Protein 7PGE (pdb70)

Solvent-accessible surface area: 11057 Å² total; per-residue (Å²): 183,95,115,14,36,2,42,12,26,35,2,149,36,164,18,90,164,73,92,21,46,13,37,29,28,15,12,40,90,13,22,140,86,52,48,83,3,75,7,37,38,16,58,103,19,142,83,113,55,70,15,19,17,36,5,98,2,129,0,67,32,87,30,120,148,86,6,57,1,37,24,74,5,62,12,93,120,103,104,69,74,69,72,14,54,4,84,6,90,2,0,29,21,53,48,84,46,13,27,24,78,3,20,3,85,17,134,52,59,57,40,10,63,20,48,4,8,20,118,20,58,92,88,79,129,114,55,0,51,6,29,19,95,62,25,9,64,79,65,184,67,61,23,23,22,44,99,6,61,23,57,6,94,6,94,153,127,65,92,2,48,11,116,16,30,7,124,39,56,50,70,48,173,47,8,80,103,12,119,198,119,75,95,94,16,89,43,59,9,109,8,50,12,13,12,45,45,109

Structure (mmCIF, N/CA/C/O backbone):
data_7PGE
#
_entry.id   7PGE
#
_cell.length_a   65.489
_cell.length_b   75.538
_cell.length_c   91.510
_cell.angle_alpha   90.000
_cell.angle_beta   90.000
_cell.angle_gamma   90.000
#
_symmetry.space_group_name_H-M   'C 2 2 21'
#
loop_
_entity.id
_entity.type
_entity.pdbx_description
1 polymer 'Copper resistance protein B'
2 non-polymer (HYDROXYETHYLOXY)TRI(ETHYLOXY)OCTANE
3 non-polymer 'LAURYL DIMETHYLAMINE-N-OXIDE'
4 non-polymer 'THIOCYANATE ION'
5 water water
#
loop_
_atom_site.group_PDB
_atom_site.id
_atom_site.type_symbol
_atom_site.label_atom_id
_atom_site.label_alt_id
_atom_site.label_comp_id
_atom_site.label_asym_id
_atom_site.label_entity_id
_atom_site.label_seq_id
_atom_site.pdbx_PDB_ins_code
_atom_site.Cartn_x
_atom_site.Cartn_y
_atom_site.Cartn_z
_atom_site.occupancy
_atom_site.B_iso_or_equiv
_atom_site.auth_seq_id
_atom_site.auth_comp_id
_atom_site.auth_asym_id
_atom_site.auth_atom_id
_atom_site.pdbx_PDB_model_num
ATOM 1 N N . ILE A 1 9 ? -7.55500 -36.00053 -12.18633 1.000 76.41444 90 ILE B N 1
ATOM 2 C CA . ILE A 1 9 ? -7.60090 -35.60034 -13.58637 1.000 77.82788 90 ILE B CA 1
ATOM 3 C C . ILE A 1 9 ? -6.94744 -34.21723 -13.71728 1.000 76.24588 90 ILE B C 1
ATOM 4 O O . ILE A 1 9 ? -5.89230 -34.08197 -14.33516 1.000 78.05957 90 ILE B O 1
ATOM 9 N N . ASN A 1 10 ? -7.57789 -33.19236 -13.13967 1.000 68.56004 91 ASN B N 1
ATOM 10 C CA . ASN A 1 10 ? -6.93526 -31.90020 -12.88856 1.000 65.66159 91 ASN B CA 1
ATOM 11 C C . ASN A 1 10 ? -7.03196 -31.50279 -11.42707 1.000 61.87413 91 ASN B C 1
ATOM 12 O O . ASN A 1 10 ? -7.63146 -32.18604 -10.60025 1.000 55.80687 91 ASN B O 1
ATOM 17 N N . TYR A 1 11 ? -6.38609 -30.38601 -11.12317 1.000 57.79396 92 TYR B N 1
ATOM 18 C CA . TYR A 1 11 ? -6.27496 -29.90866 -9.75889 1.000 55.82853 92 TYR B CA 1
ATOM 19 C C . TYR A 1 11 ? -5.98058 -28.41797 -9.80100 1.000 54.86026 92 TYR B C 1
ATOM 20 O O . TYR A 1 11 ? -5.56818 -27.86903 -10.82509 1.000 53.26819 92 TYR B O 1
ATOM 29 N N . LEU A 1 12 ? -6.21847 -27.77092 -8.67297 1.000 54.05937 93 LEU B N 1
ATOM 30 C CA . LEU A 1 12 ? -5.75768 -26.41476 -8.44343 1.000 50.43767 93 LEU B CA 1
ATOM 31 C C . LEU A 1 12 ? -5.22989 -26.37650 -7.02012 1.000 52.29699 93 LEU B C 1
ATOM 32 O O . LEU A 1 12 ? -5.92758 -26.80106 -6.08981 1.000 47.91672 93 LEU B O 1
ATOM 37 N N . VAL A 1 13 ? -3.97890 -25.94078 -6.87854 1.000 47.91919 94 VAL B N 1
ATOM 38 C CA . VAL A 1 13 ? -3.37627 -25.59614 -5.59734 1.000 49.27129 94 VAL B CA 1
ATOM 39 C C . VAL A 1 13 ? -3.45037 -24.08114 -5.46375 1.000 47.94845 94 VAL B C 1
ATOM 40 O O . VAL A 1 13 ? -2.79835 -23.35062 -6.22107 1.000 46.40936 94 VAL B O 1
ATOM 44 N N . LEU A 1 14 ? -4.25394 -23.60420 -4.51652 1.000 45.56709 95 LEU B N 1
ATOM 45 C CA . LEU A 1 14 ? -4.39330 -22.17544 -4.25101 1.000 46.68793 95 LEU B CA 1
ATOM 46 C C . LEU A 1 14 ? -4.02348 -21.93146 -2.78937 1.000 43.79429 95 LEU B C 1
ATOM 47 O O . LEU A 1 14 ? -4.81779 -22.17658 -1.87899 1.000 44.64233 95 LEU B O 1
ATOM 52 N N . LEU A 1 15 ? -2.79971 -21.48738 -2.55794 1.000 39.72511 96 LEU B N 1
ATOM 53 C CA . LEU A 1 15 ? -2.38789 -20.97616 -1.25434 1.000 42.32773 96 LEU B CA 1
ATOM 54 C C . LEU A 1 15 ? -2.77918 -19.50143 -1.26521 1.000 41.16842 96 LEU B C 1
ATOM 55 O O . LEU A 1 15 ? -1.98910 -18.61689 -1.64183 1.000 40.76813 96 LEU B O 1
ATOM 60 N N . ASP A 1 16 ? -4.05328 -19.25729 -0.90865 1.000 37.85309 97 ASP B N 1
ATOM 61 C CA . ASP A 1 16 ? -4.68000 -17.95274 -1.11057 1.000 40.29521 97 ASP B CA 1
ATOM 62 C C . ASP A 1 16 ? -4.00145 -16.89278 -0.25263 1.000 44.08898 97 ASP B C 1
ATOM 63 O O . ASP A 1 16 ? -3.80312 -15.75521 -0.69430 1.000 41.07093 97 ASP B O 1
ATOM 68 N N . GLN A 1 17 ? -3.62886 -17.25597 0.97502 1.000 38.85654 98 GLN B N 1
ATOM 69 C CA . GLN A 1 17 ? -2.92895 -16.36065 1.88426 1.000 38.67282 98 GLN B CA 1
ATOM 70 C C . GLN A 1 17 ? -1.82469 -17.15093 2.56869 1.000 39.34252 98 GLN B C 1
ATOM 71 O O . GLN A 1 17 ? -2.11143 -18.16604 3.20939 1.000 39.48810 98 GLN B O 1
ATOM 77 N N . LEU A 1 18 ? -0.56488 -16.71995 2.40598 1.000 40.41659 99 LEU B N 1
ATOM 78 C CA . LEU A 1 18 ? 0.52659 -17.12541 3.29439 1.000 40.68366 99 LEU B CA 1
ATOM 79 C C . LEU A 1 18 ? 1.11126 -15.84107 3.83890 1.000 38.67073 99 LEU B C 1
ATOM 80 O O . LEU A 1 18 ? 1.78491 -15.11323 3.10429 1.000 39.94835 99 LEU B O 1
ATOM 85 N N . GLU A 1 19 ? 0.82861 -15.53135 5.09955 1.000 37.21540 100 GLU B N 1
ATOM 86 C CA . GLU A 1 19 ? 1.06845 -14.16490 5.53727 1.000 39.46590 100 GLU B CA 1
ATOM 87 C C . GLU A 1 19 ? 1.52096 -14.12749 6.98943 1.000 38.78875 100 GLU B C 1
ATOM 88 O O . GLU A 1 19 ? 1.01857 -14.87859 7.82933 1.000 39.67072 100 GLU B O 1
ATOM 94 N N . TRP A 1 20 ? 2.46775 -13.23824 7.26385 1.000 38.28462 101 TRP B N 1
ATOM 95 C CA . TRP A 1 20 ? 2.76774 -12.80699 8.62172 1.000 42.57500 101 TRP B CA 1
ATOM 96 C C . TRP A 1 20 ? 1.87077 -11.63472 8.99907 1.000 39.20333 101 TRP B C 1
ATOM 97 O O . TRP A 1 20 ? 1.64551 -10.71195 8.19778 1.000 36.85444 101 TRP B O 1
ATOM 108 N N . GLN A 1 21 ? 1.36154 -11.68535 10.22618 1.000 34.67785 102 GLN B N 1
ATOM 109 C CA . GLN A 1 21 ? 0.38954 -10.73252 10.74486 1.000 41.26999 102 GLN B CA 1
ATOM 110 C C . GLN A 1 21 ? 0.96186 -10.03578 11.96662 1.000 45.74271 102 GLN B C 1
ATOM 111 O O . GLN A 1 21 ? 1.63950 -10.66082 12.78487 1.000 46.14777 102 GLN B O 1
ATOM 117 N N . ARG A 1 22 ? 0.65875 -8.74653 12.08758 1.000 42.49694 103 ARG B N 1
ATOM 118 C CA . ARG A 1 22 ? 1.15993 -7.89969 13.16491 1.000 45.35735 103 ARG B CA 1
ATOM 119 C C . ARG A 1 22 ? -0.00169 -7.06260 13.66491 1.000 49.04171 103 ARG B C 1
ATOM 120 O O . ARG A 1 22 ? -0.62964 -6.35335 12.87764 1.000 45.37614 103 ARG B O 1
ATOM 128 N N . SER A 1 23 ? -0.31469 -7.16101 14.95260 1.000 53.27704 104 SER B N 1
ATOM 129 C CA . SER A 1 23 ? -1.24684 -6.21134 15.54188 1.000 54.28103 104 SER B CA 1
ATOM 130 C C . SER A 1 23 ? -0.69069 -5.76008 16.88411 1.000 66.64538 104 SER B C 1
ATOM 131 O O . SER A 1 23 ? 0.52708 -5.62137 17.03013 1.000 71.69737 104 SER B O 1
ATOM 134 N N . ASP A 1 24 ? -1.55221 -5.52742 17.86550 1.000 69.58971 105 ASP B N 1
ATOM 135 C CA . ASP A 1 24 ? -1.09953 -4.94801 19.12814 1.000 79.28263 105 ASP B CA 1
ATOM 136 C C . ASP A 1 24 ? -0.34244 -5.99704 19.93236 1.000 85.28536 105 ASP B C 1
ATOM 137 O O . ASP A 1 24 ? -0.94712 -6.92477 20.47500 1.000 88.43016 105 ASP B O 1
ATOM 142 N N . ASN A 1 25 ? 0.98548 -5.86361 19.98456 1.000 104.07009 106 ASN B N 1
ATOM 143 C CA . ASN A 1 25 ? 1.88002 -6.78197 20.70062 1.000 104.16362 106 ASN B CA 1
ATOM 144 C C . ASN A 1 25 ? 1.66844 -8.24669 20.30993 1.000 104.98221 106 ASN B C 1
ATOM 145 O O . ASN A 1 25 ? 2.13187 -9.15345 21.01073 1.000 105.29251 106 ASN B O 1
ATOM 150 N N . THR A 1 26 ? 0.97460 -8.52041 19.21004 1.000 84.42511 107 THR B N 1
ATOM 151 C CA . THR A 1 26 ? 0.88792 -9.88077 18.70795 1.000 78.33655 107 THR B CA 1
ATOM 152 C C . THR A 1 26 ? 1.59617 -9.98640 17.36203 1.000 74.01510 107 THR B C 1
ATOM 153 O O . THR A 1 26 ? 1.87218 -8.99360 16.67496 1.000 65.09410 107 THR B O 1
ATOM 157 N N . ASN A 1 27 ? 1.88152 -11.22725 16.99738 1.000 70.37157 108 ASN B N 1
ATOM 158 C CA . ASN A 1 27 ? 2.68572 -11.53604 15.83278 1.000 61.99933 108 ASN B CA 1
ATOM 159 C C . ASN A 1 27 ? 2.48407 -13.01065 15.53599 1.000 60.02588 108 ASN B C 1
ATOM 160 O O . ASN A 1 27 ? 2.57302 -13.84142 16.44685 1.000 64.18750 108 ASN B O 1
ATOM 165 N N . ASN A 1 28 ? 2.16773 -13.34864 14.29136 1.000 51.11645 109 ASN B N 1
ATOM 166 C CA . ASN A 1 28 ? 2.02397 -14.74869 13.94048 1.000 55.12819 109 ASN B CA 1
ATOM 167 C C . ASN A 1 28 ? 2.32707 -14.93604 12.46284 1.000 49.86335 109 ASN B C 1
ATOM 168 O O . ASN A 1 28 ? 2.50080 -13.97587 11.70981 1.000 49.47260 109 ASN B O 1
ATOM 173 N N . PHE A 1 29 ? 2.43874 -16.19913 12.07168 1.000 49.57396 110 PHE B N 1
ATOM 174 C CA . PHE A 1 29 ? 2.35879 -16.59963 10.68110 1.000 48.84255 110 PHE B CA 1
ATOM 175 C C . PHE A 1 29 ? 1.03411 -17.32120 10.48715 1.000 49.77045 110 PHE B C 1
ATOM 176 O O . PHE A 1 29 ? 0.70637 -18.24866 11.24433 1.000 50.69683 110 PHE B O 1
ATOM 184 N N . SER A 1 30 ? 0.26679 -16.87457 9.49774 1.000 48.75814 111 SER B N 1
ATOM 185 C CA . SER A 1 30 ? -1.05458 -17.41527 9.21947 1.000 48.97024 111 SER B CA 1
ATOM 186 C C . SER A 1 30 ? -1.13381 -17.91405 7.78140 1.000 49.37099 111 SER B C 1
ATOM 187 O O . SER A 1 30 ? -0.35396 -17.50774 6.90818 1.000 47.83454 111 SER B O 1
ATOM 190 N N . TRP A 1 31 ? -2.09390 -18.80444 7.54488 1.000 50.04265 112 TRP B N 1
ATOM 191 C CA . TRP A 1 31 ? -2.28389 -19.34954 6.20790 1.000 50.05088 112 TRP B CA 1
ATOM 192 C C . TRP A 1 31 ? -3.75816 -19.64996 5.95589 1.000 53.40359 112 TRP B C 1
ATOM 193 O O . TRP A 1 31 ? -4.51964 -19.96671 6.88243 1.000 52.54595 112 TRP B O 1
ATOM 204 N N . SER A 1 32 ? -4.13490 -19.55684 4.67743 1.000 48.01129 113 SER B N 1
ATOM 205 C CA . SER A 1 32 ? -5.45776 -19.93920 4.18676 1.000 48.31944 113 SER B CA 1
ATOM 206 C C . SER A 1 32 ? -5.27620 -20.54207 2.79874 1.000 47.80180 113 SER B C 1
ATOM 207 O O . SER A 1 32 ? -4.88264 -19.84935 1.85155 1.000 47.56166 113 SER B O 1
ATOM 210 N N . VAL A 1 33 ? -5.58174 -21.82536 2.69327 1.000 47.80484 114 VAL B N 1
ATOM 211 C CA . VAL A 1 33 ? -5.28575 -22.67997 1.55622 1.000 48.43520 114 VAL B CA 1
ATOM 212 C C . VAL A 1 33 ? -6.59462 -23.32128 1.12338 1.000 55.32037 114 VAL B C 1
ATOM 213 O O . VAL A 1 33 ? -7.36261 -23.79365 1.97029 1.000 54.75269 114 VAL B O 1
ATOM 217 N N . ASN A 1 34 ? -6.84309 -23.37589 -0.17738 1.000 61.37344 115 ASN B N 1
ATOM 218 C CA . ASN A 1 34 ? -8.18198 -23.71394 -0.63957 1.000 61.66185 115 ASN B CA 1
ATOM 219 C C . ASN A 1 34 ? -8.00136 -24.33511 -2.02923 1.000 62.97557 115 ASN B C 1
ATOM 220 O O . ASN A 1 34 ? -7.96939 -23.63390 -3.04435 1.000 63.29142 115 ASN B O 1
ATOM 225 N N . SER A 1 35 ? -7.83356 -25.66592 -2.05172 1.000 52.87189 116 SER B N 1
ATOM 226 C CA . SER A 1 35 ? -7.35840 -26.39517 -3.21780 1.000 50.97557 116 SER B CA 1
ATOM 227 C C . SER A 1 35 ? -8.34161 -27.50579 -3.57087 1.000 50.30428 116 SER B C 1
ATOM 228 O O . SER A 1 35 ? -9.16962 -27.91337 -2.75401 1.000 48.87526 116 SER B O 1
ATOM 231 N N . TRP A 1 36 ? -8.24895 -28.00831 -4.80171 1.000 48.58696 117 TRP B N 1
ATOM 232 C CA . TRP A 1 36 ? -9.16761 -29.06220 -5.21948 1.000 49.65670 117 TRP B CA 1
ATOM 233 C C . TRP A 1 36 ? -8.51275 -29.97205 -6.24731 1.000 51.85737 117 TRP B C 1
ATOM 234 O O . TRP A 1 36 ? -7.52358 -29.61466 -6.88265 1.000 52.80356 117 TRP B O 1
ATOM 245 N N . ILE A 1 37 ? -9.10165 -31.15337 -6.41594 1.000 51.78921 118 ILE B N 1
ATOM 246 C CA . ILE A 1 37 ? -8.57645 -32.19694 -7.29052 1.000 52.36804 118 ILE B CA 1
ATOM 247 C C .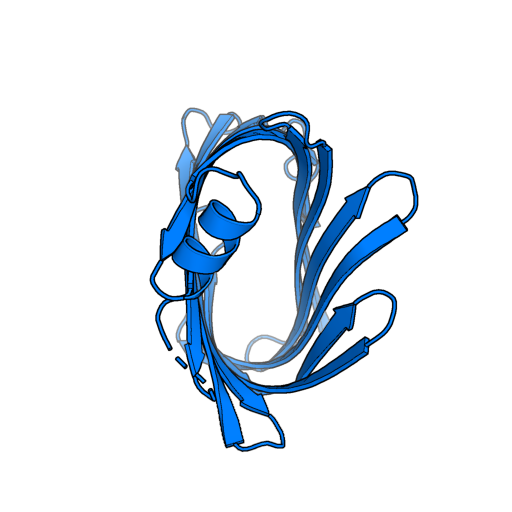 ILE A 1 37 ? -9.75730 -32.99911 -7.82181 1.000 50.53902 118 ILE B C 1
ATOM 248 O O . ILE A 1 37 ? -10.62024 -33.41497 -7.04905 1.000 49.04495 118 ILE B O 1
ATOM 253 N N . GLY A 1 38 ? -9.81678 -33.21262 -9.12753 1.000 52.95949 119 GLY B N 1
ATOM 254 C CA . GLY A 1 38 ? -10.86534 -34.07079 -9.64790 1.000 55.65837 119 GLY B CA 1
ATOM 255 C C . GLY A 1 38 ? -11.19515 -33.75110 -11.09731 1.000 57.40554 119 GLY B C 1
ATOM 256 O O . GLY A 1 38 ? -10.32936 -33.30610 -11.86527 1.000 59.80557 119 GLY B O 1
ATOM 257 N N . GLY A 1 39 ? -12.45797 -34.02827 -11.44424 1.000 51.23718 120 GLY B N 1
ATOM 258 C CA . GLY A 1 39 ? -12.96137 -33.83573 -12.78669 1.000 56.82402 120 GLY B CA 1
ATOM 259 C C . GLY A 1 39 ? -13.81365 -32.58451 -12.89656 1.000 60.24132 120 GLY B C 1
ATOM 260 O O . GLY A 1 39 ? -13.81400 -31.71373 -12.02309 1.000 57.49963 120 GLY B O 1
ATOM 261 N N . ASP A 1 40 ? -14.56919 -32.50321 -13.99490 1.000 63.16625 121 ASP B N 1
ATOM 262 C CA . ASP A 1 40 ? -15.34886 -31.28772 -14.23350 1.000 69.17280 121 ASP B CA 1
ATOM 263 C C . ASP A 1 40 ? -16.54582 -31.18525 -13.29438 1.000 64.03730 121 ASP B C 1
ATOM 264 O O . ASP A 1 40 ? -16.85314 -30.09457 -12.79558 1.000 65.14386 121 ASP B O 1
ATOM 269 N N . THR A 1 41 ? -17.22625 -32.29934 -13.02316 1.000 51.83381 122 THR B N 1
ATOM 270 C CA . THR A 1 41 ? -18.42496 -32.23317 -12.19573 1.000 51.28415 122 THR B CA 1
ATOM 271 C C . THR A 1 41 ? -18.18984 -32.54623 -10.72315 1.000 48.23116 122 THR B C 1
ATOM 272 O O . THR A 1 41 ? -18.98752 -32.11465 -9.88556 1.000 48.83779 122 THR B O 1
ATOM 276 N N . ASP A 1 42 ? -17.13271 -33.26487 -10.36930 1.000 46.97982 123 ASP B N 1
ATOM 277 C CA . ASP A 1 42 ? -16.93403 -33.64033 -8.97806 1.000 43.94095 123 ASP B CA 1
ATOM 278 C C . ASP A 1 42 ? -15.46376 -33.56503 -8.61924 1.000 46.43077 123 ASP B C 1
ATOM 279 O O . ASP A 1 42 ? -14.59275 -33.96088 -9.40493 1.000 43.90671 123 ASP B O 1
ATOM 284 N N . ARG A 1 43 ? -15.19868 -33.06935 -7.41265 1.000 43.80159 124 ARG B N 1
ATOM 285 C CA . ARG A 1 43 ? -13.83335 -32.79440 -7.00364 1.000 45.46438 124 ARG B CA 1
ATOM 286 C C . ARG A 1 43 ? -13.73218 -32.99878 -5.50269 1.000 40.27593 124 ARG B C 1
ATOM 287 O O . ARG A 1 43 ? -14.73164 -33.03088 -4.79524 1.000 40.03507 124 ARG B O 1
ATOM 295 N N . ILE A 1 44 ? -12.51112 -33.17178 -5.02541 1.000 42.64204 125 ILE B N 1
ATOM 296 C CA . ILE A 1 44 ? -12.21595 -33.15916 -3.60249 1.000 42.47805 125 ILE B CA 1
ATOM 297 C C . ILE A 1 44 ? -11.50951 -31.84768 -3.28899 1.000 44.56832 125 ILE B C 1
ATOM 298 O O . ILE A 1 44 ? -10.45632 -31.55510 -3.86781 1.000 42.79304 125 ILE B O 1
ATOM 303 N N . TRP A 1 45 ? -12.11491 -31.05182 -2.39925 1.000 43.70971 126 TRP B N 1
ATOM 304 C CA . TRP A 1 45 ? -11.51990 -29.84167 -1.84785 1.000 42.51575 126 TRP B CA 1
ATOM 305 C C . TRP A 1 45 ? -10.71479 -30.18025 -0.59784 1.000 45.45767 126 TRP B C 1
ATOM 306 O O . TRP A 1 45 ? -11.15286 -30.95614 0.26811 1.000 41.17147 126 TRP B O 1
ATOM 317 N N . LEU A 1 46 ? -9.53610 -29.58209 -0.51584 1.000 46.08359 127 LEU B N 1
ATOM 318 C CA . LEU A 1 46 ? -8.66645 -29.62520 0.65018 1.000 44.39423 127 LEU B CA 1
ATOM 319 C C . LEU A 1 46 ? -8.54115 -28.17561 1.07783 1.000 47.50384 127 LEU B C 1
ATOM 320 O O . LEU A 1 46 ? -8.02434 -27.34149 0.32171 1.000 44.67474 127 LEU B O 1
ATOM 325 N N . LYS A 1 47 ? -9.05639 -27.84888 2.24635 1.000 44.51876 128 LYS B N 1
ATOM 326 C CA . LYS A 1 47 ? -8.90091 -26.49776 2.75303 1.000 47.14552 128 LYS B CA 1
ATOM 327 C C . LYS A 1 47 ? -8.12733 -26.56618 4.06264 1.000 50.14239 128 LYS B C 1
ATOM 328 O O . LYS A 1 47 ? -8.1952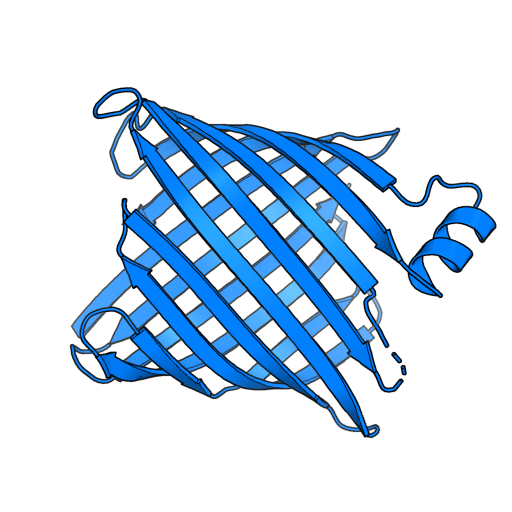3 -27.56478 4.77277 1.000 45.75622 128 LYS B O 1
ATOM 334 N N . SER A 1 48 ? -7.38052 -25.51622 4.37781 1.000 53.05543 129 SER B N 1
ATOM 335 C CA . SER A 1 48 ? -6.55225 -25.49989 5.57627 1.000 57.43132 129 SER B CA 1
ATOM 336 C C . SER A 1 48 ? -6.23628 -24.05761 5.87766 1.000 64.43237 129 SER B C 1
ATOM 337 O O . SER A 1 48 ? -6.06834 -23.25544 4.97025 1.000 58.49907 129 SER B O 1
ATOM 340 N N . GLU A 1 49 ? -6.15954 -23.74337 7.15676 1.000 83.90317 130 GLU B N 1
ATOM 341 C CA . GLU A 1 49 ? -6.28053 -22.35692 7.58153 1.000 85.33687 130 GLU B CA 1
ATOM 342 C C . GLU A 1 49 ? -6.00550 -22.23707 9.05621 1.000 87.29729 130 GLU B C 1
ATOM 343 O O . GLU A 1 49 ? -6.58742 -22.99714 9.82193 1.000 86.91399 130 GLU B O 1
ATOM 349 N N . GLY A 1 50 ? -4.97273 -21.47250 9.41418 1.000 67.63367 131 GLY B N 1
ATOM 350 C CA . GLY A 1 50 ? -4.36075 -21.60784 10.73172 1.000 62.14439 131 GLY B CA 1
ATOM 351 C C . GLY A 1 50 ? -3.31534 -20.55320 11.04994 1.000 63.24849 131 GLY B C 1
ATOM 352 O O . GLY A 1 50 ? -2.95236 -19.71019 10.21828 1.000 56.34081 131 GLY B O 1
ATOM 353 N N . GLU A 1 51 ? -2.81861 -20.63861 12.29181 1.000 58.70703 132 GLU B N 1
ATOM 354 C CA . GLU A 1 51 ? -1.90537 -19.67377 12.89474 1.000 62.43945 132 GLU B CA 1
ATOM 355 C C . GLU A 1 51 ? -0.86445 -20.31793 13.80341 1.000 67.71498 132 GLU B C 1
ATOM 356 O O . GLU A 1 51 ? -1.16715 -21.22932 14.58416 1.000 64.00809 132 GLU B O 1
ATOM 362 N N . ARG A 1 52 ? 0.35653 -19.78277 13.72792 1.000 64.24241 133 ARG B N 1
ATOM 363 C CA . ARG A 1 52 ? 1.44552 -20.19199 14.60148 1.000 71.75917 133 ARG B CA 1
ATOM 364 C C . ARG A 1 52 ? 2.23544 -18.96949 15.03687 1.000 72.36512 133 ARG B C 1
ATOM 365 O O . ARG A 1 52 ? 2.30070 -17.96568 14.32469 1.000 68.95205 133 ARG B O 1
ATOM 373 N N . SER A 1 53 ? 2.83549 -19.06005 16.21973 1.000 80.78690 134 SER B N 1
ATOM 374 C CA . SER A 1 53 ? 3.78120 -18.04742 16.65889 1.000 85.88529 134 SER B CA 1
ATOM 375 C C . SER A 1 53 ? 4.78922 -18.71678 17.57551 1.000 96.23633 134 SER B C 1
ATOM 376 O O . SER A 1 53 ? 4.42716 -19.59045 18.36745 1.000 94.53732 134 SER B O 1
ATOM 379 N N . ASN A 1 54 ? 6.05609 -18.32132 17.43737 1.000 99.55754 135 ASN B N 1
ATOM 380 C CA . ASN A 1 54 ? 7.14011 -18.83858 18.27502 1.000 105.08598 135 ASN B CA 1
ATOM 381 C C . ASN A 1 54 ? 7.30039 -20.34825 18.10395 1.000 112.22610 135 ASN B C 1
ATOM 382 O O . ASN A 1 54 ? 7.47785 -21.08542 19.07633 1.000 113.14258 135 ASN B O 1
ATOM 387 N N . GLY A 1 55 ? 7.22744 -20.81717 16.85725 1.000 110.07727 136 GLY B N 1
ATOM 388 C CA . GLY A 1 55 ? 7.29892 -22.23625 16.57496 1.000 113.56211 136 GLY B CA 1
ATOM 389 C C . GLY A 1 55 ? 6.18790 -23.06523 17.17466 1.000 115.90894 136 GLY B C 1
ATOM 390 O O . GLY A 1 55 ? 6.21051 -24.29333 17.03391 1.000 119.39120 136 GLY B O 1
ATOM 391 N N . GLU A 1 56 ? 5.22393 -22.43653 17.84295 1.000 117.86362 137 GLU B N 1
ATOM 392 C CA . GLU A 1 56 ? 4.06921 -23.10604 18.42942 1.000 113.88471 137 GLU B CA 1
ATOM 393 C C . GLU A 1 56 ? 2.86431 -22.80948 17.54599 1.000 106.12191 137 GLU B C 1
ATOM 394 O O . GLU A 1 56 ? 2.44360 -21.65259 17.43299 1.000 105.14261 137 GLU B O 1
ATOM 400 N N . THR A 1 57 ? 2.31258 -23.84350 16.91735 1.000 96.54107 138 THR B N 1
ATOM 401 C CA . THR A 1 57 ? 1.09066 -23.66987 16.13496 1.000 84.64196 138 THR B CA 1
ATOM 402 C C . THR A 1 57 ? -0.05298 -23.40136 17.10378 1.000 80.23016 138 THR B C 1
ATOM 403 O O . THR A 1 57 ? -0.56906 -24.31784 17.74503 1.000 84.19666 138 THR B O 1
ATOM 407 N N . GLU A 1 58 ? -0.43053 -22.12550 17.23524 1.000 77.36917 139 GLU B N 1
ATOM 408 C CA . GLU A 1 58 ? -1.50931 -21.75670 18.14635 1.000 75.38819 139 GLU B CA 1
ATOM 409 C C . GLU A 1 58 ? -2.81780 -22.43646 17.76324 1.000 72.70748 139 GLU B C 1
ATOM 410 O O . GLU A 1 58 ? -3.56607 -22.89557 18.63634 1.000 70.20947 139 GLU B O 1
ATOM 416 N N . ALA A 1 59 ? -3.11737 -22.50918 16.46591 1.000 72.16972 140 ALA B N 1
ATOM 417 C CA . ALA A 1 59 ? -4.39479 -23.07662 16.04991 1.000 68.70664 140 ALA B CA 1
ATOM 418 C C . ALA A 1 59 ? -4.28816 -23.55628 14.60983 1.000 63.82692 140 ALA B C 1
ATOM 419 O O . ALA A 1 59 ? -3.55450 -22.98072 13.80249 1.000 61.31308 140 ALA B O 1
ATOM 421 N N . ALA A 1 60 ? -5.02052 -24.61768 14.29320 1.000 60.72085 141 ALA B N 1
ATOM 422 C CA . ALA A 1 60 ? -5.05328 -25.07512 12.91237 1.000 57.70819 141 ALA B CA 1
ATOM 423 C C . ALA A 1 60 ? -6.43093 -25.64448 12.62012 1.000 59.11773 141 ALA B C 1
ATOM 424 O O . ALA A 1 60 ? -7.10297 -26.16398 13.51592 1.000 52.35356 141 ALA B O 1
ATOM 426 N N . GLU A 1 61 ? -6.85007 -25.54208 11.35767 1.000 54.86463 142 GLU B N 1
ATOM 427 C CA . GLU A 1 61 ? -8.11218 -26.12729 10.94148 1.000 51.35118 142 GLU B CA 1
ATOM 428 C C . GLU A 1 61 ? -7.96823 -26.68487 9.53184 1.000 52.31065 142 GLU B C 1
ATOM 429 O O . GLU A 1 61 ? -7.35771 -26.04825 8.66918 1.000 51.95155 142 GLU B O 1
ATOM 435 N N . ALA A 1 62 ? -8.53864 -27.86629 9.29694 1.000 47.40690 143 ALA B N 1
ATOM 436 C CA . ALA A 1 62 ? -8.50005 -28.48698 7.97879 1.000 47.28666 143 ALA B CA 1
ATOM 437 C C . ALA A 1 62 ? -9.90053 -28.95594 7.60289 1.000 46.00401 143 ALA B C 1
ATOM 438 O O . ALA A 1 62 ? -10.69468 -29.31810 8.46822 1.000 44.35652 143 ALA B O 1
ATOM 440 N N . GLN A 1 63 ? -10.23463 -28.88924 6.31233 1.000 43.19452 144 GLN B N 1
ATOM 441 C CA . GLN A 1 63 ? -11.47749 -29.47103 5.82315 1.000 40.84826 144 GLN B CA 1
ATOM 442 C C . GLN A 1 63 ? -11.17291 -30.35212 4.62910 1.000 43.01412 144 GLN B C 1
ATOM 443 O O . GLN A 1 63 ? -10.32337 -30.01482 3.79166 1.000 44.24530 144 GLN B O 1
ATOM 449 N N . LEU A 1 64 ? -11.87775 -31.47673 4.56108 1.000 39.38260 145 LEU B N 1
ATOM 450 C CA . LEU A 1 64 ? -11.84564 -32.36434 3.40884 1.000 36.13669 145 LEU B CA 1
ATOM 451 C C . LEU A 1 64 ? -13.27458 -32.49940 2.91118 1.000 37.84648 145 LEU B C 1
ATOM 452 O O . LEU A 1 64 ? -14.15842 -32.93442 3.65896 1.000 36.39680 145 LEU B O 1
ATOM 457 N N . LEU A 1 65 ? -13.51663 -32.07700 1.67029 1.000 37.65515 146 LEU B N 1
ATOM 458 C CA . LEU A 1 65 ? -14.88141 -31.91568 1.18874 1.000 36.80647 146 LEU B CA 1
ATOM 459 C C . LEU A 1 65 ? -15.04616 -32.52802 -0.19000 1.000 37.15074 146 LEU B C 1
ATOM 460 O O . LEU A 1 65 ? -14.17952 -32.38166 -1.04518 1.000 38.77167 146 LEU B O 1
ATOM 465 N N . TRP A 1 66 ? -16.16157 -33.20680 -0.40505 1.000 36.31814 147 TRP B N 1
ATOM 466 C CA . TRP A 1 66 ? -16.59326 -33.52585 -1.75832 1.000 42.61141 147 TRP B CA 1
ATOM 467 C C . TRP A 1 66 ? -17.33910 -32.31379 -2.30468 1.000 40.80961 147 TRP B C 1
ATOM 468 O O . TRP A 1 66 ? -18.28854 -31.83452 -1.67359 1.000 40.64334 147 TRP B O 1
ATOM 479 N N . GLY A 1 67 ? -16.89567 -31.80959 -3.45211 1.000 40.04566 148 GLY B N 1
ATOM 480 C CA . GLY A 1 67 ? -17.59680 -30.76588 -4.16893 1.000 41.19703 148 GLY B CA 1
ATOM 481 C C . GLY A 1 67 ? -18.24620 -31.28867 -5.43942 1.000 42.40682 148 GLY B C 1
ATOM 482 O O . GLY A 1 67 ? -17.58313 -31.88969 -6.29553 1.000 42.91270 148 GLY B O 1
ATOM 483 N N . HIS A 1 68 ? -19.55045 -31.07178 -5.56390 1.000 37.46100 149 HIS B N 1
ATOM 484 C CA . HIS A 1 68 ? -20.31722 -31.44278 -6.74236 1.000 41.98419 149 HIS B CA 1
ATOM 485 C C . HIS A 1 68 ? -20.82837 -30.18066 -7.42175 1.000 40.13426 149 HIS B C 1
ATOM 486 O O . HIS A 1 68 ? -21.47180 -29.34448 -6.77899 1.000 33.56468 149 HIS B O 1
ATOM 493 N N . ALA A 1 69 ? -20.54398 -30.04459 -8.71178 1.000 37.04929 150 ALA B N 1
ATOM 494 C CA . ALA A 1 69 ? -20.91268 -28.82064 -9.40611 1.000 42.01314 150 ALA B CA 1
ATOM 495 C C . ALA A 1 69 ? -22.42566 -28.69019 -9.46178 1.000 37.72360 150 ALA B C 1
ATOM 496 O O . ALA A 1 69 ? -23.13435 -29.65672 -9.74137 1.000 34.67361 150 ALA B O 1
ATOM 498 N N . VAL A 1 70 ? -22.91781 -27.48867 -9.18405 1.000 32.00635 151 VAL B N 1
ATOM 499 C CA . VAL A 1 70 ? -24.33761 -27.18736 -9.32248 1.000 39.76469 151 VAL B CA 1
ATOM 500 C C . VAL A 1 70 ? -24.59761 -26.14488 -10.39734 1.000 43.40844 151 VAL B C 1
ATOM 501 O O . VAL A 1 70 ? -25.74620 -26.02596 -10.85261 1.000 37.35765 151 VAL B O 1
ATOM 505 N N . GLY A 1 71 ? -23.58256 -25.38710 -10.80320 1.000 41.40979 152 GLY B N 1
ATOM 506 C CA . GLY A 1 71 ? -23.64470 -24.50832 -11.94349 1.000 45.51679 152 GLY B CA 1
ATOM 507 C C . GLY A 1 71 ? -22.22709 -24.15464 -12.34939 1.000 47.66767 152 GLY B C 1
ATOM 508 O O . GLY A 1 71 ? -21.25912 -24.69758 -11.80316 1.000 40.61696 152 GLY B O 1
ATOM 509 N N . PRO A 1 72 ? -22.07702 -23.22399 -13.29991 1.000 47.84751 153 PRO B N 1
ATOM 510 C CA . PRO A 1 72 ? -20.74351 -22.92936 -13.85379 1.000 49.13200 153 PRO B CA 1
ATOM 511 C C . PRO A 1 72 ? -19.68625 -22.56874 -12.82113 1.000 50.92602 153 PRO B C 1
ATOM 512 O O . PRO A 1 72 ? -18.50365 -22.88818 -13.02527 1.000 47.60882 153 PRO B O 1
ATOM 516 N N . TRP A 1 73 ? -20.06800 -21.92358 -11.71467 1.000 44.79490 154 TRP B N 1
ATOM 517 C CA . TRP A 1 73 ? -19.10121 -21.43466 -10.74394 1.000 42.50358 154 TRP B CA 1
ATOM 518 C C . TRP A 1 73 ? -19.30417 -21.99793 -9.35421 1.000 44.58110 154 TRP B C 1
ATOM 519 O O . TRP A 1 73 ? -18.43131 -21.81443 -8.49024 1.000 42.39201 154 TRP B O 1
ATOM 530 N N . TRP A 1 74 ? -20.40315 -22.68924 -9.10832 1.000 39.46366 155 TRP B N 1
ATOM 531 C CA . TRP A 1 74 ? -20.75628 -23.06492 -7.75419 1.000 39.01035 155 TRP B CA 1
ATOM 532 C C . TRP A 1 74 ? -20.77209 -24.57622 -7.59811 1.000 37.42073 155 TRP B C 1
ATOM 533 O O . TRP A 1 74 ? -21.12452 -25.30704 -8.52789 1.000 30.27925 155 TRP B O 1
ATOM 544 N N . ASP A 1 75 ? -20.35730 -25.01137 -6.41399 1.000 32.01339 156 ASP B N 1
ATOM 545 C CA . ASP A 1 75 ? -20.36430 -26.38918 -5.95539 1.000 34.09306 156 ASP B CA 1
ATOM 546 C C . ASP A 1 75 ? -21.20291 -26.48745 -4.68526 1.000 32.79901 156 ASP B C 1
ATOM 547 O O . ASP A 1 75 ? -21.17398 -25.58764 -3.83857 1.000 28.19899 156 ASP B O 1
ATOM 552 N N . LEU A 1 76 ? -21.93588 -27.58095 -4.54563 1.000 31.88116 157 LEU B N 1
ATOM 553 C CA . LEU A 1 76 ? -22.33395 -28.04135 -3.22226 1.000 33.87273 157 LEU B CA 1
ATOM 554 C C . LEU A 1 76 ? -21.15846 -28.81049 -2.62213 1.000 36.35333 157 LEU B C 1
ATOM 555 O O . LEU A 1 76 ? -20.53398 -29.62391 -3.31239 1.000 32.53997 157 LEU B O 1
ATOM 560 N N . VAL A 1 77 ? -20.82502 -28.54233 -1.35499 1.000 29.09348 158 VAL B N 1
ATOM 561 C CA . VAL A 1 77 ? -19.71350 -29.22434 -0.70162 1.000 32.42339 158 VAL B CA 1
ATOM 562 C C . VAL A 1 77 ? -20.23236 -29.92202 0.54873 1.000 33.92795 158 VAL B C 1
ATOM 563 O O . VAL A 1 77 ? -21.08597 -29.39387 1.26553 1.000 31.48996 158 VAL B O 1
ATOM 567 N N . ALA A 1 78 ? -19.71622 -31.11378 0.80660 1.000 34.90176 159 ALA B N 1
ATOM 568 C CA . ALA A 1 78 ? -20.04463 -31.83264 2.02794 1.000 34.12517 159 ALA B CA 1
ATOM 569 C C . ALA A 1 78 ? -18.80062 -32.57182 2.49293 1.000 34.61199 159 ALA B C 1
ATOM 570 O O . ALA A 1 78 ? -18.08296 -33.14530 1.68098 1.000 35.96486 159 ALA B O 1
ATOM 572 N N . GLY A 1 79 ? -18.53965 -32.56797 3.78959 1.000 32.42879 160 GLY B N 1
ATOM 573 C CA . GLY A 1 79 ? -17.37069 -33.29997 4.23676 1.000 36.78151 160 GLY B CA 1
ATOM 574 C C . GLY A 1 79 ? -17.09992 -33.15159 5.70727 1.000 34.90516 160 GLY B C 1
ATOM 575 O O . GLY A 1 79 ? -18.03996 -33.09188 6.50196 1.000 34.26203 160 GLY B O 1
ATOM 576 N N . VAL A 1 80 ? -15.81884 -33.05211 6.06626 1.000 34.65582 161 VAL B N 1
ATOM 577 C CA . VAL A 1 80 ? -15.37718 -33.05009 7.45293 1.000 38.62021 161 VAL B CA 1
ATOM 578 C C . VAL A 1 80 ? -14.46057 -31.85611 7.69075 1.000 38.53081 161 VAL B C 1
ATOM 579 O O . VAL A 1 80 ? -13.64377 -31.50921 6.82906 1.000 37.39571 161 VAL B O 1
ATOM 583 N N . ARG A 1 81 ? -14.60345 -31.23140 8.86316 1.000 38.87336 162 ARG B N 1
ATOM 584 C CA . ARG A 1 81 ? -13.69718 -30.19728 9.36128 1.000 39.23925 162 ARG B CA 1
ATOM 585 C C . ARG A 1 81 ? -13.04782 -30.68539 10.65506 1.000 40.92078 162 ARG B C 1
ATOM 586 O O . ARG A 1 81 ? -13.73183 -31.18511 11.54642 1.000 39.58966 162 ARG B O 1
ATOM 594 N N . GLN A 1 82 ? -11.72445 -30.57288 10.73937 1.000 40.02291 163 GLN B N 1
ATOM 595 C CA . GLN A 1 82 ? -10.94222 -30.98069 11.89348 1.000 44.91973 163 GLN B CA 1
ATOM 596 C C . GLN A 1 82 ? -10.23086 -29.75627 12.45914 1.000 49.79923 163 GLN B C 1
ATOM 597 O O . GLN A 1 82 ? -9.44372 -29.11229 11.75739 1.000 46.27276 163 GLN B O 1
ATOM 603 N N . ASP A 1 83 ? -10.51224 -29.43492 13.71904 1.000 46.91447 164 ASP B N 1
ATOM 604 C CA . ASP A 1 83 ? -9.87753 -28.33609 14.43064 1.000 50.68426 164 ASP B CA 1
ATOM 605 C C . ASP A 1 83 ? -8.83466 -28.90553 15.37756 1.000 58.02297 164 ASP B C 1
ATOM 606 O O . ASP A 1 83 ? -9.09648 -29.89770 16.06842 1.000 54.16860 164 ASP B O 1
ATOM 611 N N . PHE A 1 84 ? -7.65833 -28.27327 15.40093 1.000 57.94719 165 PHE B N 1
ATOM 612 C CA . PHE A 1 84 ? -6.56926 -28.60581 16.30494 1.000 62.18688 165 PHE B CA 1
ATOM 613 C C . PHE A 1 84 ? -6.21535 -27.36815 17.11723 1.000 67.90421 165 PHE B C 1
ATOM 614 O O . PHE A 1 84 ? -6.06246 -26.27450 16.55197 1.000 65.24661 165 PHE B O 1
ATOM 622 N N . ARG A 1 85 ? -6.07829 -27.54612 18.42585 1.000 71.35127 166 ARG B N 1
ATOM 623 C CA . ARG A 1 85 ? -5.45428 -26.61980 19.35658 1.000 79.10020 166 ARG B CA 1
ATOM 624 C C . ARG A 1 85 ? -4.41090 -27.41386 20.12572 1.000 78.56060 166 ARG B C 1
ATOM 625 O O . ARG A 1 85 ? -4.51351 -28.64151 20.22656 1.000 76.91741 166 ARG B O 1
ATOM 633 N N . PRO A 1 86 ? -3.39291 -26.74987 20.68466 1.000 84.61246 167 PRO B N 1
ATOM 634 C CA . PRO A 1 86 ? -2.27216 -27.50334 21.28019 1.000 87.40402 167 PRO B CA 1
ATOM 635 C C . PRO A 1 86 ? -2.68742 -28.64266 22.20836 1.000 85.02818 167 PRO B C 1
ATOM 636 O O . PRO A 1 86 ? -2.04187 -29.69812 22.20578 1.000 77.60541 167 PRO B O 1
ATOM 640 N N . ALA A 1 87 ? -3.76800 -28.48460 22.97319 1.000 83.29231 168 ALA B N 1
ATOM 641 C CA . ALA A 1 87 ? -4.19100 -29.52674 23.90013 1.000 79.64797 168 ALA B CA 1
ATOM 642 C C . ALA A 1 87 ? -5.57540 -30.08222 23.57855 1.000 80.04668 168 ALA B C 1
ATOM 643 O O . ALA A 1 87 ? -6.18649 -30.72642 24.43697 1.000 81.15045 168 ALA B O 1
ATOM 645 N N . SER A 1 88 ? -6.09141 -29.87052 22.36908 1.000 77.02871 169 SER B N 1
ATOM 646 C CA . SER A 1 88 ? -7.46254 -30.29087 22.11342 1.000 73.97548 169 SER B CA 1
ATOM 647 C C . SER A 1 88 ? -7.71433 -30.42160 20.61502 1.000 72.53338 169 SER B C 1
ATOM 648 O O . SER A 1 88 ? -6.94610 -29.93726 19.77812 1.000 69.97818 169 SER B O 1
ATOM 651 N N . ALA A 1 89 ? -8.82489 -31.08317 20.29335 1.000 63.81745 170 ALA B N 1
ATOM 652 C CA . ALA A 1 89 ? -9.20204 -31.34947 18.91566 1.000 63.04163 170 ALA B CA 1
ATOM 653 C C . ALA A 1 89 ? -10.71537 -31.46392 18.83570 1.000 58.70781 170 ALA B C 1
ATOM 654 O O . ALA A 1 89 ? -11.39025 -31.78318 19.81777 1.000 63.71148 170 ALA B O 1
ATOM 656 N N . ARG A 1 90 ? -11.24356 -31.21105 17.64594 1.000 57.21422 171 ARG B N 1
ATOM 657 C CA . ARG A 1 90 ? -12.68836 -31.22151 17.46937 1.000 54.57819 171 ARG B CA 1
ATOM 658 C C . ARG A 1 90 ? -13.02053 -31.54773 16.02098 1.000 49.60367 171 ARG B C 1
ATOM 659 O O . ARG A 1 90 ? -12.39810 -31.01456 15.10234 1.000 50.62733 171 ARG B O 1
ATOM 667 N N . THR A 1 91 ? -13.98374 -32.43279 15.81458 1.000 47.82582 172 THR B N 1
ATOM 668 C CA . THR A 1 91 ? -14.40111 -32.82769 14.47611 1.000 45.10060 172 THR B CA 1
ATOM 669 C C . THR A 1 91 ? -15.82251 -32.33737 14.22210 1.000 44.48548 172 THR B C 1
ATOM 670 O O . THR A 1 91 ? -16.67885 -32.40260 15.10805 1.000 42.67761 172 THR B O 1
ATOM 674 N N . TRP A 1 92 ? -16.05149 -31.81421 13.01275 1.000 38.44554 173 TRP B N 1
ATOM 675 C CA . TRP A 1 92 ? -17.33753 -31.31417 12.55942 1.000 42.46988 173 TRP B CA 1
ATOM 676 C C . TRP A 1 92 ? -17.70446 -31.98368 11.24409 1.000 39.65280 173 TRP B C 1
ATOM 677 O O . TRP A 1 92 ? -16.84156 -32.18904 10.39258 1.000 35.97896 173 TRP B O 1
ATOM 688 N N . ALA A 1 93 ? -18.98861 -32.28324 11.06614 1.000 39.84664 174 ALA B N 1
ATOM 689 C CA . ALA A 1 93 ? -19.53930 -32.47604 9.73487 1.000 36.22875 174 ALA B CA 1
ATOM 690 C C . ALA A 1 93 ? -19.77810 -31.10709 9.12938 1.000 35.02943 174 ALA B C 1
ATOM 691 O O . ALA A 1 93 ? -20.19747 -30.17828 9.82560 1.000 36.27438 174 ALA B O 1
ATOM 693 N N . ALA A 1 94 ? -19.49536 -30.98031 7.84286 1.000 31.83711 175 ALA B N 1
ATOM 694 C CA . ALA A 1 94 ? -19.57941 -29.71071 7.13483 1.000 33.10178 175 ALA B CA 1
ATOM 695 C C . ALA A 1 94 ? -20.48012 -29.87581 5.92892 1.000 32.92929 175 ALA B C 1
ATOM 696 O O . ALA A 1 94 ? -20.38179 -30.87039 5.21036 1.000 28.02690 175 ALA B O 1
ATOM 698 N N . VAL A 1 95 ? -21.35965 -28.91087 5.70395 1.000 30.46758 176 VAL B N 1
ATOM 699 C CA . VAL A 1 95 ? -22.11534 -28.86939 4.45589 1.000 32.41653 176 VAL B CA 1
ATOM 700 C C . VAL A 1 95 ? -22.31082 -27.41981 4.05023 1.000 32.41572 176 VAL B C 1
ATOM 701 O O . VAL A 1 95 ? -22.58298 -26.56291 4.89346 1.000 31.87932 176 VAL B O 1
ATOM 705 N N . GLY A 1 96 ? -22.14110 -27.13345 2.76730 1.000 28.80469 177 GLY B N 1
ATOM 706 C CA . GLY A 1 96 ? -22.37091 -25.77870 2.32260 1.000 29.25183 177 GLY B CA 1
ATOM 707 C C . GLY A 1 96 ? -22.25574 -25.64634 0.82776 1.000 32.36899 177 GLY B C 1
ATOM 708 O O . GLY A 1 96 ? -22.38714 -26.62496 0.08715 1.000 31.35463 177 GLY B O 1
ATOM 709 N N . PHE A 1 97 ? -21.99672 -24.40922 0.39897 1.000 31.30909 178 PHE B N 1
ATOM 710 C CA . PHE A 1 97 ? -21.83824 -24.06879 -1.00770 1.000 32.12069 178 PHE B CA 1
ATOM 711 C C . PHE A 1 97 ? -20.60606 -23.19543 -1.17572 1.000 35.08000 178 PHE B C 1
ATOM 712 O O . PHE A 1 97 ? -20.36292 -22.28370 -0.37731 1.000 30.85081 178 PHE B O 1
ATOM 720 N N . GLN A 1 98 ? -19.87167 -23.45016 -2.25887 1.000 35.61845 179 GLN B N 1
ATOM 721 C CA . GLN A 1 98 ? -18.55897 -22.86307 -2.51153 1.000 34.37944 179 GLN B CA 1
ATOM 722 C C . GLN A 1 98 ? -18.53650 -22.40305 -3.95688 1.000 38.00268 179 GLN B C 1
ATOM 723 O O . GLN A 1 98 ? -18.79332 -23.20113 -4.86219 1.000 36.07099 179 GLN B O 1
ATOM 729 N N . GLY A 1 99 ? -18.28847 -21.12044 -4.18019 1.000 35.32859 180 GLY B N 1
ATOM 730 C CA . GLY A 1 99 ? -18.12017 -20.57826 -5.51292 1.000 39.75724 180 GLY B CA 1
ATOM 731 C C . GLY A 1 99 ? -16.67703 -20.15730 -5.66377 1.000 39.56610 180 GLY B C 1
ATOM 732 O O . GLY A 1 99 ? -16.07749 -19.62996 -4.71947 1.000 39.75825 180 GLY B O 1
ATOM 733 N N . LEU A 1 100 ? -16.10828 -20.40193 -6.84526 1.000 41.19428 181 LEU B N 1
ATOM 734 C CA . LEU A 1 100 ? -14.74910 -19.95643 -7.12491 1.000 42.04861 181 LEU B CA 1
ATOM 735 C C . LEU A 1 100 ? -14.60153 -19.69810 -8.61002 1.000 43.08190 181 LEU B C 1
ATOM 736 O O . LEU A 1 100 ? -14.96399 -20.54590 -9.43002 1.000 42.42090 181 LEU B O 1
ATOM 741 N N . ALA A 1 101 ? -14.07466 -18.52690 -8.94787 1.000 40.89837 182 ALA B N 1
ATOM 742 C CA . ALA A 1 101 ? -13.62815 -18.22853 -10.30162 1.000 45.92668 182 ALA B CA 1
ATOM 743 C C . ALA A 1 101 ? -12.37543 -17.37595 -10.15978 1.000 45.90630 182 ALA B C 1
ATOM 744 O O . ALA A 1 101 ? -12.47479 -16.20023 -9.78030 1.000 44.27699 182 ALA B O 1
ATOM 746 N N . LEU A 1 102 ? -11.20770 -17.97791 -10.42613 1.000 45.39345 183 LEU B N 1
ATOM 747 C CA . LEU A 1 102 ? -9.93561 -17.30577 -10.18211 1.000 46.09627 183 LEU B CA 1
ATOM 748 C C . LEU A 1 102 ? -9.88259 -16.00255 -10.95971 1.000 48.17028 183 LEU B C 1
ATOM 749 O O . LEU A 1 102 ? -10.35441 -15.92351 -12.09702 1.000 47.25328 183 LEU B O 1
ATOM 754 N N . TYR A 1 103 ? -9.32156 -14.97057 -10.32519 1.000 45.10447 184 TYR B N 1
ATOM 755 C CA . TYR A 1 103 ? -9.24468 -13.60466 -10.84788 1.000 45.34785 184 TYR B CA 1
ATOM 756 C C . TYR A 1 103 ? -10.60179 -12.92591 -10.90573 1.000 43.54988 184 TYR B C 1
ATOM 757 O O . TYR A 1 103 ? -10.71197 -11.80231 -11.39663 1.000 41.92177 184 TYR B O 1
ATOM 766 N N . ASN A 1 104 ? -11.63733 -13.55190 -10.35751 1.000 41.56246 185 ASN B N 1
ATOM 767 C CA . ASN A 1 104 ? -12.94008 -12.90986 -10.25801 1.000 38.85936 185 ASN B CA 1
ATOM 768 C C . ASN A 1 104 ? -13.37332 -12.87255 -8.80362 1.000 39.88915 185 ASN B C 1
ATOM 769 O O . ASN A 1 104 ? -13.42369 -11.79130 -8.20838 1.000 42.41676 185 ASN B O 1
ATOM 774 N N . PHE A 1 105 ? -13.69552 -14.01476 -8.20632 1.000 34.15411 186 PHE B N 1
ATOM 775 C CA . PHE A 1 105 ? -14.24519 -14.03674 -6.85945 1.000 40.49373 186 PHE B CA 1
ATOM 776 C C . PHE A 1 105 ? -14.03673 -15.41433 -6.25372 1.000 39.69656 186 PHE B C 1
ATOM 777 O O . PHE A 1 105 ? -13.77049 -16.39942 -6.95015 1.000 35.49556 186 PHE B O 1
ATOM 785 N N . GLU A 1 106 ? -14.18694 -15.46121 -4.94317 1.000 35.70677 187 GLU B N 1
ATOM 786 C CA . GLU A 1 106 ? -14.47329 -16.69820 -4.23882 1.000 35.99213 187 GLU B CA 1
ATOM 787 C C . GLU A 1 106 ? -15.55616 -16.36446 -3.22511 1.000 41.83887 187 GLU B C 1
ATOM 788 O O . GLU A 1 106 ? -15.57844 -15.25484 -2.68162 1.000 37.09045 187 GLU B O 1
ATOM 794 N N . SER A 1 107 ? -16.46388 -17.30724 -2.98641 1.000 38.86682 188 SER B N 1
ATOM 795 C CA . SER A 1 107 ? -17.54619 -17.06874 -2.04097 1.000 40.20733 188 SER B CA 1
ATOM 796 C C . SER A 1 107 ? -17.90573 -18.38997 -1.38248 1.000 39.66077 188 SER B C 1
ATOM 797 O O . SER A 1 107 ? -17.88143 -19.42967 -2.03576 1.000 39.05027 188 SER B O 1
ATOM 800 N N . GLU A 1 108 ? -18.20908 -18.36563 -0.09160 1.000 34.67443 189 GLU B N 1
ATOM 801 C CA . GLU A 1 108 ? -18.50843 -19.62202 0.58036 1.000 34.77043 189 GLU B CA 1
ATOM 802 C C . GLU A 1 108 ? -19.53523 -19.40070 1.67627 1.000 32.40411 189 GLU B C 1
ATOM 803 O O . GLU A 1 108 ? -19.52448 -18.36442 2.35313 1.000 32.39862 189 GLU B O 1
ATOM 809 N N . ILE A 1 109 ? -20.40274 -20.39500 1.86395 1.000 29.19060 190 ILE B N 1
ATOM 810 C CA . ILE A 1 109 ? -21.27036 -20.43983 3.03510 1.000 31.54801 190 ILE B CA 1
ATOM 811 C C . ILE A 1 109 ? -21.28346 -21.88292 3.50790 1.000 32.00379 190 ILE B C 1
ATOM 812 O O . ILE A 1 109 ? -21.64303 -22.78409 2.74461 1.000 28.03908 190 ILE B O 1
ATOM 817 N N . THR A 1 110 ? -20.82482 -22.12008 4.74142 1.000 27.76939 191 THR B N 1
ATOM 818 C CA . THR A 1 110 ? -20.68364 -23.49974 5.18680 1.000 29.26604 191 THR B CA 1
ATOM 819 C C . THR A 1 110 ? -21.22386 -23.60476 6.60792 1.000 30.96206 191 THR B C 1
ATOM 820 O O . THR A 1 110 ? -20.89410 -22.77103 7.45821 1.000 31.70770 191 THR B O 1
ATOM 824 N N . GLY A 1 111 ? -22.03228 -24.62561 6.86337 1.000 29.68488 192 GLY B N 1
ATOM 825 C CA . GLY A 1 111 ? -22.44655 -24.96273 8.20654 1.000 34.70006 192 GLY B CA 1
ATOM 826 C C . GLY A 1 111 ? -21.67945 -26.16848 8.71303 1.000 34.27693 1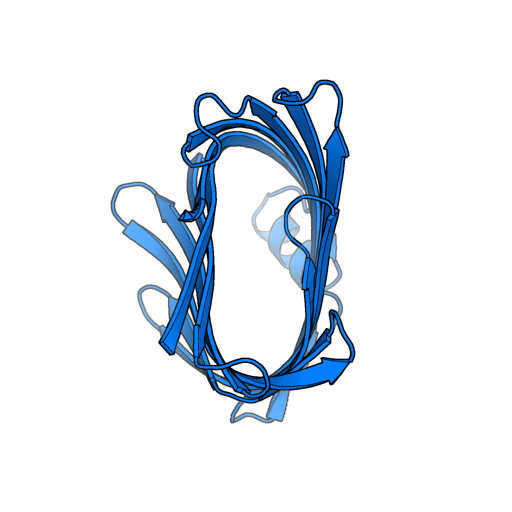92 GLY B C 1
ATOM 827 O O . GLY A 1 111 ? -21.26615 -27.03488 7.93319 1.000 31.73190 192 GLY B O 1
ATOM 828 N N . PHE A 1 112 ? -21.49609 -26.21199 10.03608 1.000 32.02826 193 PHE B N 1
ATOM 829 C CA . PHE A 1 112 ? -20.74601 -27.26518 10.70532 1.000 36.29922 193 PHE B CA 1
ATOM 830 C C . PHE A 1 112 ? -21.54766 -27.75206 11.89905 1.000 40.14406 193 PHE B C 1
ATOM 831 O O . PHE A 1 112 ? -22.18168 -26.95540 12.59785 1.000 39.71630 193 PHE B O 1
ATOM 839 N N . VAL A 1 113 ? -21.50560 -29.05993 12.13463 1.000 39.96932 194 VAL B N 1
ATOM 840 C CA . VAL A 1 113 ? -22.19488 -29.69008 13.25391 1.000 40.86304 194 VAL B CA 1
ATOM 841 C C . VAL A 1 113 ? -21.22273 -30.64219 13.93664 1.000 42.96885 194 VAL B C 1
ATOM 842 O O . VAL A 1 113 ? -20.51445 -31.40357 13.26787 1.000 40.68300 194 VAL B O 1
ATOM 846 N N . SER A 1 114 ? -21.16485 -30.59345 15.26130 1.000 42.41684 195 SER B N 1
ATOM 847 C CA . SER A 1 114 ? -20.26648 -31.48529 15.97636 1.000 48.83841 195 SER B CA 1
ATOM 848 C C . SER A 1 114 ? -21.02264 -32.13552 17.13452 1.000 55.39845 195 SER B C 1
ATOM 849 O O . SER A 1 114 ? -22.21074 -31.88623 17.34286 1.000 56.38169 195 SER B O 1
ATOM 852 N N . ASN A 1 115 ? -20.31231 -32.96139 17.90334 1.000 59.49257 196 ASN B N 1
ATOM 853 C CA . ASN A 1 115 ? -20.96470 -33.97492 18.73443 1.000 66.72381 196 ASN B CA 1
ATOM 854 C C . ASN A 1 115 ? -21.90745 -33.36443 19.76941 1.000 67.39538 196 ASN B C 1
ATOM 855 O O . ASN A 1 115 ? -23.08330 -33.74359 19.85334 1.000 70.76331 196 ASN B O 1
ATOM 860 N N . GLY A 1 116 ? -21.42202 -32.42630 20.57224 1.000 64.77131 197 GLY B N 1
ATOM 861 C CA . GLY A 1 116 ? -22.22414 -32.00005 21.70695 1.000 63.49320 197 GLY B CA 1
ATOM 862 C C . GLY A 1 116 ? -23.42135 -31.12128 21.38397 1.000 60.54693 197 GLY B C 1
ATOM 863 O O . GLY A 1 116 ? -23.77016 -30.25052 22.18656 1.000 64.96157 197 GLY B O 1
ATOM 864 N N . GLY A 1 117 ? -24.07638 -31.33550 20.24036 1.000 58.78985 198 GLY B N 1
ATOM 865 C CA . GLY A 1 117 ? -25.07986 -30.38932 19.78446 1.000 58.93395 198 GLY B CA 1
ATOM 866 C C . GLY A 1 117 ? -24.50869 -29.06795 19.30724 1.000 56.04773 198 GLY B C 1
ATOM 867 O O . GLY A 1 117 ? -25.26324 -28.12267 19.06258 1.000 56.99183 198 GLY B O 1
ATOM 868 N N . LYS A 1 118 ? -23.19121 -28.98090 19.17088 1.000 53.95883 199 LYS B N 1
ATOM 869 C CA . LYS A 1 118 ? -22.51190 -27.77486 18.71372 1.000 53.21222 199 LYS B CA 1
ATOM 870 C C . LYS A 1 118 ? -22.75644 -27.53349 17.23131 1.000 48.21563 199 LYS B C 1
ATOM 871 O O . LYS A 1 118 ? -22.69451 -28.45890 16.41841 1.000 46.71175 199 LYS B O 1
ATOM 877 N N . ALA A 1 119 ? -22.99695 -26.27751 16.87194 1.000 48.64504 200 ALA B N 1
ATOM 878 C CA . ALA A 1 119 ? -23.13260 -25.91474 15.47343 1.000 42.68095 200 ALA B CA 1
ATOM 879 C C . ALA A 1 119 ? -22.37260 -24.62169 15.21833 1.000 42.8605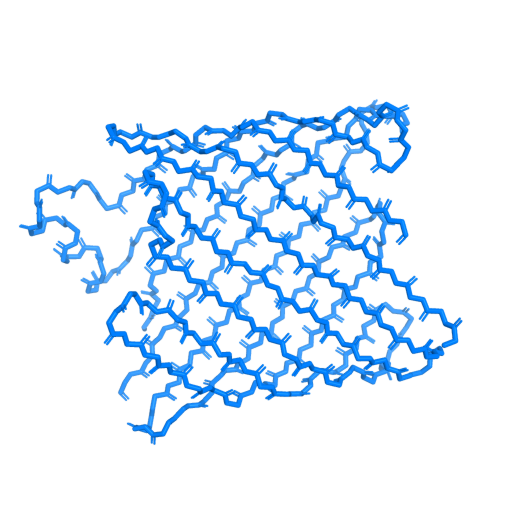5 200 ALA B C 1
ATOM 880 O O . ALA A 1 119 ? -22.14124 -23.82010 16.12274 1.000 44.74206 200 ALA B O 1
ATOM 882 N N . ALA A 1 120 ? -21.97225 -24.42681 13.96565 1.000 37.52173 201 ALA B N 1
ATOM 883 C CA . ALA A 1 120 ? -21.24911 -23.22217 13.58434 1.000 35.13117 201 ALA B CA 1
ATOM 884 C C . ALA A 1 120 ? -21.61245 -22.88234 12.14998 1.000 33.62581 201 ALA B C 1
ATOM 885 O O . ALA A 1 120 ? -22.06541 -23.74211 11.38712 1.000 31.10802 201 ALA B O 1
ATOM 887 N N . LEU A 1 121 ? -21.38539 -21.62487 11.78580 1.000 30.91927 202 LEU B N 1
ATOM 888 C CA . LEU A 1 121 ? -21.62764 -21.17361 10.41625 1.000 30.76817 202 LEU B CA 1
ATOM 889 C C . LEU A 1 121 ? -20.53215 -20.19102 10.01862 1.000 30.83084 202 LEU B C 1
ATOM 890 O O . LEU A 1 121 ? -20.13875 -19.33689 10.81672 1.000 29.55726 202 LEU B O 1
ATOM 895 N N . ARG A 1 122 ? -20.01953 -20.32363 8.79707 1.000 28.24290 203 ARG B N 1
ATOM 896 C CA . ARG A 1 122 ? -18.98899 -19.42112 8.29294 1.000 28.62279 203 ARG B CA 1
ATOM 897 C C . ARG A 1 122 ? -19.42562 -18.88362 6.93845 1.000 32.81566 203 ARG B C 1
ATOM 898 O O . ARG A 1 122 ? -19.78281 -19.66734 6.04774 1.000 28.58974 203 ARG B O 1
ATOM 906 N N . LEU A 1 123 ? -19.39056 -17.55236 6.79519 1.000 30.22464 204 LEU B N 1
ATOM 907 C CA . LEU A 1 123 ? -19.62476 -16.86015 5.53300 1.000 31.25353 204 LEU B CA 1
ATOM 908 C C . LEU A 1 123 ? -18.32109 -16.22311 5.10566 1.000 30.93472 204 LEU B C 1
ATOM 909 O O . LEU A 1 123 ? -17.65226 -15.58495 5.92000 1.000 30.03735 204 LEU B O 1
ATOM 914 N N . GLY A 1 124 ? -17.96734 -16.33306 3.83448 1.000 29.64581 205 GLY B N 1
ATOM 915 C CA . GLY A 1 124 ? -16.73681 -15.68661 3.40623 1.000 30.70708 205 GLY B CA 1
ATOM 916 C C . GLY A 1 124 ? -16.79647 -15.28731 1.94917 1.000 33.34884 205 GLY B C 1
ATOM 917 O O . GLY A 1 124 ? -17.54683 -15.85947 1.16460 1.000 29.90584 205 GLY B O 1
ATOM 918 N N . GLY A 1 125 ? -15.96702 -14.31927 1.57975 1.000 32.69534 206 GLY B N 1
ATOM 919 C CA . GLY A 1 125 ? -15.90836 -13.96169 0.17663 1.000 31.77564 206 GLY B CA 1
ATOM 920 C C . GLY A 1 125 ? -14.74502 -13.04802 -0.09945 1.000 36.89559 206 GLY B C 1
ATOM 921 O O . GLY A 1 125 ? -14.24773 -12.35476 0.79230 1.000 32.04701 206 GLY B O 1
ATOM 922 N N . GLU A 1 126 ? -14.31171 -13.05410 -1.35463 1.000 28.49567 207 GLU B N 1
ATOM 923 C CA . GLU A 1 126 ? -13.28730 -12.11198 -1.76894 1.000 31.56970 207 GLU B CA 1
ATOM 924 C C . GLU A 1 126 ? -13.51326 -11.82276 -3.23315 1.000 35.93052 207 GLU B C 1
ATOM 925 O O . GLU A 1 126 ? -14.08715 -12.63845 -3.95876 1.000 34.47100 207 GLU B O 1
ATOM 931 N N . TYR A 1 127 ? -13.04664 -10.66275 -3.66947 1.000 32.53481 208 TYR B N 1
ATOM 932 C CA . TYR A 1 127 ? -13.07361 -10.46248 -5.10790 1.000 35.18353 208 TYR B CA 1
ATOM 933 C C . TYR A 1 127 ? -11.87442 -9.63691 -5.53218 1.000 35.99279 208 TYR B C 1
ATOM 934 O O . TYR A 1 127 ? -11.31148 -8.88481 -4.73784 1.000 32.70357 208 TYR B O 1
ATOM 943 N N . ASP A 1 128 ? -11.47961 -9.81277 -6.79225 1.000 30.46512 209 ASP B N 1
ATOM 944 C CA . ASP A 1 128 ? -10.28145 -9.19004 -7.33370 1.000 31.71858 209 ASP B CA 1
ATOM 945 C C . ASP A 1 128 ? -10.66035 -7.88532 -8.02222 1.000 32.41335 209 ASP B C 1
ATOM 946 O O . ASP A 1 128 ? -11.60525 -7.85158 -8.81026 1.000 33.16270 209 ASP B O 1
ATOM 951 N N . VAL A 1 129 ? -9.92382 -6.81639 -7.72622 1.000 32.93060 210 VAL B N 1
ATOM 952 C CA . VAL A 1 129 ? -10.05006 -5.53512 -8.40513 1.000 32.26071 210 VAL B CA 1
ATOM 953 C C . VAL A 1 129 ? -8.72509 -5.30317 -9.09722 1.000 34.23831 210 VAL B C 1
ATOM 954 O O . VAL A 1 129 ? -7.70183 -5.07694 -8.43885 1.000 29.91707 210 VAL B O 1
ATOM 958 N N . LEU A 1 130 ? -8.72235 -5.38479 -10.41945 1.000 31.21006 211 LEU B N 1
ATOM 959 C CA . LEU A 1 130 ? -7.47128 -5.31296 -11.15659 1.000 36.52806 211 LEU B CA 1
ATOM 960 C C . LEU A 1 130 ? -7.04925 -3.85763 -11.31115 1.000 35.30643 211 LEU B C 1
ATOM 961 O O . LEU A 1 130 ? -7.73957 -3.08603 -11.98235 1.000 42.02358 211 LEU B O 1
ATOM 966 N N . LEU A 1 131 ? -5.91583 -3.48288 -10.70345 1.000 36.47890 212 LEU B N 1
ATOM 967 C CA . LEU A 1 131 ? -5.36379 -2.14379 -10.90527 1.000 35.38453 212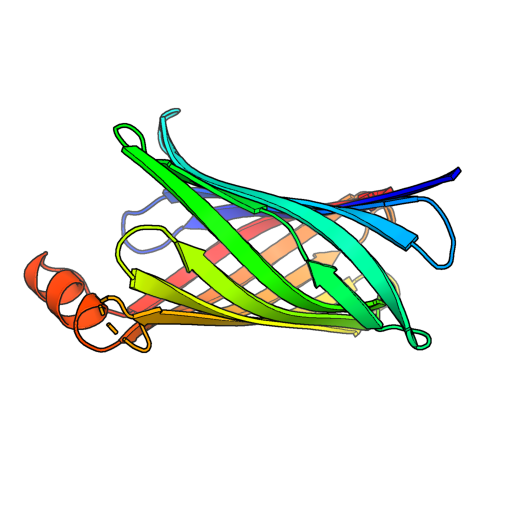 LEU B CA 1
ATOM 968 C C . LEU A 1 131 ? -4.54653 -2.08355 -12.18211 1.000 41.52983 212 LEU B C 1
ATOM 969 O O . LEU A 1 131 ? -4.61773 -1.09823 -12.92878 1.000 39.63038 212 LEU B O 1
ATOM 974 N N . THR A 1 132 ? -3.72675 -3.11074 -12.40811 1.000 38.95163 213 THR B N 1
ATOM 975 C CA . THR A 1 132 ? -3.14813 -3.42710 -13.70921 1.000 40.20637 213 THR B CA 1
ATOM 976 C C . THR A 1 132 ? -3.37043 -4.91857 -13.90318 1.000 41.98773 213 THR B C 1
ATOM 977 O O . THR A 1 132 ? -4.02201 -5.56082 -13.06769 1.000 40.52468 213 THR B O 1
ATOM 981 N N . ASN A 1 133 ? -2.82060 -5.48624 -14.97338 1.000 41.59526 214 ASN B N 1
ATOM 982 C CA . ASN A 1 133 ? -2.91769 -6.92425 -15.17094 1.000 45.16975 214 ASN B CA 1
ATOM 983 C C . ASN A 1 133 ? -2.19270 -7.69533 -14.08674 1.000 42.91426 214 ASN B C 1
ATOM 984 O O . ASN A 1 133 ? -2.45040 -8.88605 -13.90780 1.000 45.79387 214 ASN B O 1
ATOM 989 N N . ARG A 1 134 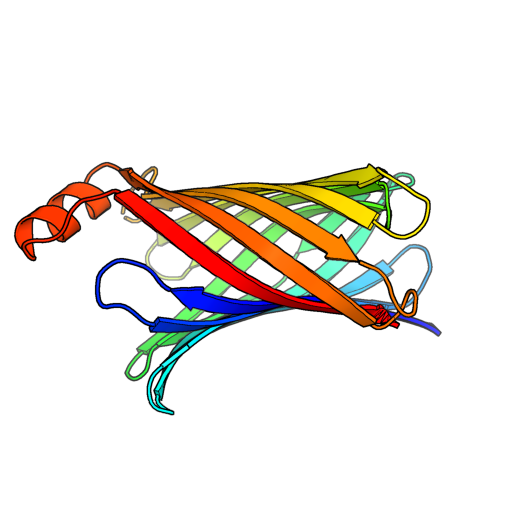? -1.31306 -7.04059 -13.34137 1.000 40.97168 215 ARG B N 1
ATOM 990 C CA . ARG A 1 134 ? -0.52137 -7.72222 -12.33494 1.000 42.29254 215 ARG B CA 1
ATOM 991 C C . ARG A 1 134 ? -0.68940 -7.16365 -10.92254 1.000 39.08136 215 ARG B C 1
ATOM 992 O O . ARG A 1 134 ? -0.48671 -7.91023 -9.95043 1.000 38.78842 215 ARG B O 1
ATOM 1000 N N . LEU A 1 135 ? -1.10296 -5.90737 -10.77423 1.000 35.92090 216 LEU B N 1
ATOM 1001 C CA . LEU A 1 135 ? -1.33676 -5.31025 -9.46140 1.000 34.05476 216 LEU B CA 1
ATOM 1002 C C . LEU A 1 135 ? -2.83143 -5.39001 -9.15342 1.000 33.94842 216 LEU B C 1
ATOM 1003 O O . LEU A 1 135 ? -3.65306 -4.81341 -9.87346 1.000 28.62067 216 LEU B O 1
ATOM 1008 N N . ILE A 1 136 ? -3.18515 -6.11395 -8.09344 1.000 31.96503 217 ILE B N 1
ATOM 1009 C CA . ILE A 1 136 ? -4.55919 -6.54212 -7.86834 1.000 31.07270 217 ILE B CA 1
ATOM 1010 C C . ILE A 1 136 ? -4.90593 -6.26582 -6.41678 1.000 29.61191 217 ILE B C 1
ATOM 1011 O O . ILE A 1 136 ? -4.14235 -6.61830 -5.51584 1.000 27.30823 217 ILE B O 1
ATOM 1016 N N . LEU A 1 137 ? -5.99685 -5.54801 -6.19503 1.000 28.70086 218 LEU B N 1
ATOM 1017 C CA . LEU A 1 137 ? -6.47464 -5.25120 -4.85324 1.000 29.86438 218 LEU B CA 1
ATOM 1018 C C . LEU A 1 137 ? -7.64446 -6.17551 -4.53357 1.000 34.55288 218 LEU B C 1
ATOM 1019 O O . LEU A 1 137 ? -8.57113 -6.32092 -5.33811 1.000 31.90342 218 LEU B O 1
ATOM 1024 N N . GLN A 1 138 ? -7.58503 -6.83581 -3.38141 1.000 26.66123 219 GLN B N 1
ATOM 1025 C CA . GLN A 1 138 ? -8.54828 -7.88052 -3.04831 1.000 32.95105 219 GLN B CA 1
ATOM 1026 C C . GLN A 1 138 ? -9.22451 -7.56792 -1.73036 1.000 32.77911 219 GLN B C 1
ATOM 1027 O O . GLN A 1 138 ? -8.61405 -7.75505 -0.65859 1.000 28.73397 219 GLN B O 1
ATOM 1033 N N . PRO A 1 139 ? -10.45213 -7.06138 -1.74861 1.000 31.87031 220 PRO B N 1
ATOM 1034 C CA . PRO A 1 139 ? -11.23364 -7.00969 -0.51403 1.000 29.37001 220 PRO B CA 1
ATOM 1035 C C . PRO A 1 139 ? -11.84343 -8.36350 -0.21929 1.000 29.44669 220 PRO B C 1
ATOM 1036 O O . PRO A 1 139 ? -12.16203 -9.15894 -1.11590 1.000 27.74354 220 PRO B O 1
ATOM 1040 N N . SER A 1 140 ? -11.97706 -8.62436 1.07652 1.000 28.13046 221 SER B N 1
ATOM 1041 C CA . SER A 1 140 ? -12.44897 -9.92728 1.52773 1.000 26.62561 221 SER B CA 1
ATOM 1042 C C . SER A 1 140 ? -13.20943 -9.74410 2.82555 1.000 31.78216 221 SER B C 1
ATOM 1043 O O . SER A 1 140 ? -13.00884 -8.76666 3.55864 1.000 25.44003 221 SER B O 1
ATOM 1046 N N . TYR A 1 141 ? -14.09585 -10.69657 3.10247 1.000 32.04017 222 TYR B N 1
ATOM 1047 C CA . TYR A 1 141 ? -14.78012 -10.74445 4.38642 1.000 32.42870 222 TYR B CA 1
ATOM 1048 C C . TYR A 1 141 ? -14.89633 -12.18869 4.85408 1.000 34.20456 222 TYR B C 1
ATOM 1049 O O . TYR A 1 141 ? -14.88822 -13.14098 4.05566 1.000 31.03080 222 TYR B O 1
ATOM 1058 N N . GLU A 1 142 ? -15.01245 -12.32997 6.17244 1.000 32.01360 223 GLU B N 1
ATOM 1059 C CA . GLU A 1 142 ? -15.28260 -13.61213 6.81003 1.000 31.55189 223 GLU B CA 1
ATOM 1060 C C . GLU A 1 142 ? -16.09007 -13.33680 8.06688 1.000 30.97200 223 GLU B C 1
ATOM 1061 O O . GLU A 1 142 ? -15.79163 -12.39247 8.80223 1.000 32.26830 223 GLU B O 1
ATOM 1067 N N . VAL A 1 143 ? -17.11523 -14.15056 8.29295 1.000 28.83717 224 VAL B N 1
ATOM 1068 C CA . VAL A 1 143 ? -18.02745 -14.01160 9.41801 1.000 33.26907 224 VAL B CA 1
ATOM 1069 C C . VAL A 1 143 ? -18.19675 -15.39336 10.02428 1.000 33.78087 224 VAL B C 1
ATOM 1070 O O . VAL A 1 143 ? -18.47822 -16.35684 9.29907 1.000 30.69814 224 VAL B O 1
ATOM 1074 N N . ASN A 1 144 ? -18.05348 -15.48978 11.34551 1.000 33.16894 225 ASN B N 1
ATOM 1075 C CA . ASN A 1 144 ? -18.17901 -16.76276 12.03980 1.000 32.81991 225 ASN B CA 1
ATOM 1076 C C . ASN A 1 144 ? -19.20720 -16.67079 13.15306 1.000 35.72519 225 ASN B C 1
ATOM 1077 O O . ASN A 1 144 ? -19.17431 -15.72529 13.96836 1.000 33.92358 225 ASN B O 1
ATOM 1082 N N . PHE A 1 145 ? -20.10316 -17.67924 13.17216 1.000 32.62072 226 PHE B N 1
ATOM 1083 C CA . PHE A 1 145 ? -21.12482 -17.89963 14.18794 1.000 36.06960 226 PHE B CA 1
ATOM 1084 C C . PHE A 1 145 ? -20.86607 -19.23136 14.89155 1.000 35.94645 226 PHE B C 1
ATOM 1085 O O . PHE A 1 145 ? -20.52564 -20.22216 14.23733 1.000 36.34222 226 PHE B O 1
ATOM 1093 N N . TYR A 1 146 ? -21.07748 -19.27342 16.20747 1.000 37.37519 227 TYR B N 1
ATOM 1094 C CA . TYR A 1 146 ? -21.03020 -20.52523 16.95990 1.000 42.11198 227 TYR B CA 1
ATOM 1095 C C . TYR A 1 146 ? -22.19848 -20.59324 17.92714 1.000 45.72616 227 TYR B C 1
ATOM 1096 O O . TYR A 1 146 ? -22.53685 -19.60211 18.57908 1.000 44.13423 227 TYR B O 1
ATOM 1105 N N . SER A 1 147 ? -22.78822 -21.77921 18.04119 1.000 49.90000 228 SER B N 1
ATOM 1106 C CA . SER A 1 147 ? -23.91593 -22.01654 18.92820 1.000 56.50747 228 SER B CA 1
ATOM 1107 C C . SER A 1 147 ? -23.68677 -23.32788 19.65245 1.000 61.96791 228 SER B C 1
ATOM 1108 O O . SER A 1 147 ? -23.32450 -24.32753 19.02298 1.000 52.32386 228 SER B O 1
ATOM 1111 N N . GLN A 1 148 ? -23.90195 -23.31519 20.96811 1.000 75.60088 229 GLN B N 1
ATOM 1112 C CA . GLN A 1 148 ? -23.71329 -24.49479 21.81173 1.000 78.63696 229 GLN B CA 1
ATOM 1113 C C . GLN A 1 148 ? -25.02822 -24.96650 22.41932 1.000 80.56441 229 GLN B C 1
ATOM 1114 O O . GLN A 1 148 ? -25.88569 -25.50481 21.72212 1.000 78.81502 229 GLN B O 1
ATOM 1120 N N . GLY A 1 158 ? -25.14586 -16.10435 18.17074 1.000 47.38426 239 GLY B N 1
ATOM 1121 C CA . GLY A 1 158 ? -23.85344 -16.74488 18.34501 1.000 37.02233 239 GLY B CA 1
ATOM 1122 C C . GLY A 1 158 ? -22.81453 -16.15788 17.41068 1.000 38.41450 239 GLY B C 1
ATOM 1123 O O . GLY A 1 158 ? -21.80223 -16.79411 17.10740 1.000 35.70964 239 GLY B O 1
ATOM 1124 N N . LEU A 1 159 ? -23.06172 -14.93648 16.93690 1.000 37.85480 240 LEU B N 1
ATOM 1125 C CA . LEU A 1 159 ? -22.06982 -14.25009 16.13452 1.000 37.17381 240 LEU B CA 1
ATOM 1126 C C . LEU A 1 159 ? -20.80477 -14.06581 16.97097 1.000 40.65737 240 LEU B C 1
ATOM 1127 O O . LEU A 1 159 ? -20.84722 -13.56756 18.10294 1.000 38.62737 240 LEU B O 1
ATOM 1132 N N . THR A 1 160 ? -19.68802 -14.53714 16.44650 1.000 34.64302 241 THR B N 1
ATOM 1133 C CA . THR A 1 160 ? -18.44984 -14.52579 17.20711 1.000 35.13820 241 THR B CA 1
ATOM 1134 C C . THR A 1 160 ? -17.43429 -13.55783 16.64343 1.000 39.57149 241 THR B C 1
ATOM 1135 O O . THR A 1 160 ? -16.84252 -12.77988 17.40769 1.000 35.15101 241 THR B O 1
ATOM 1139 N N . ASP A 1 161 ? -17.24368 -13.53819 15.32156 1.000 35.11961 242 ASP B N 1
ATOM 1140 C CA . ASP A 1 161 ? -16.15626 -12.68181 14.86094 1.000 34.36200 242 ASP B CA 1
ATOM 1141 C C . ASP A 1 161 ? -16.34531 -12.33787 13.38905 1.000 35.67062 242 ASP B C 1
ATOM 1142 O O . ASP A 1 161 ? -16.95911 -13.10311 12.63575 1.000 33.34066 242 ASP B O 1
ATOM 1147 N N . THR A 1 162 ? -15.82369 -11.16708 12.99602 1.000 33.78141 243 THR B N 1
ATOM 1148 C CA . THR A 1 162 ? -15.74955 -10.76621 11.59428 1.000 35.37051 243 THR B CA 1
ATOM 1149 C C . THR A 1 162 ? -14.34965 -10.27771 11.26431 1.000 36.09915 243 THR B C 1
ATOM 1150 O O . THR A 1 162 ? -13.67061 -9.67279 12.10492 1.000 32.83161 243 THR B O 1
ATOM 1154 N N . GLU A 1 163 ? -13.92305 -10.54679 10.02549 1.000 30.98894 244 GLU B N 1
ATOM 1155 C CA . GLU A 1 163 ? -12.63721 -10.07903 9.50748 1.000 32.06621 244 GLU B CA 1
ATOM 1156 C C . GLU A 1 163 ? -12.90200 -9.45319 8.14563 1.000 33.71037 244 GLU B C 1
ATOM 1157 O O . GLU A 1 163 ? -13.43829 -10.11964 7.25674 1.000 33.77677 244 GLU B O 1
ATOM 1163 N N . LEU A 1 164 ? -12.57312 -8.17096 7.99965 1.000 31.82152 245 LEU B N 1
ATOM 1164 C CA . LEU A 1 164 ? -12.72001 -7.42774 6.75039 1.000 33.07185 245 LEU B CA 1
ATOM 1165 C C . LEU A 1 164 ? -11.32656 -7.10312 6.23780 1.000 31.57505 245 LEU B C 1
ATOM 1166 O O . LEU A 1 164 ? -10.61960 -6.30147 6.84355 1.000 29.72966 245 LEU B O 1
ATOM 1171 N N . GLY A 1 165 ? -10.92416 -7.71291 5.13239 1.000 32.79935 246 GLY B N 1
ATOM 1172 C CA . GLY A 1 165 ? -9.55478 -7.56807 4.67208 1.000 31.04238 246 GLY B CA 1
ATOM 1173 C C . GLY A 1 165 ? -9.38449 -6.82003 3.36642 1.000 31.52575 246 GLY B C 1
ATOM 1174 O O . GLY A 1 165 ? -10.29559 -6.74578 2.53539 1.000 29.82568 246 GLY B O 1
ATOM 1175 N N . LEU A 1 166 ? -8.18250 -6.29888 3.17220 1.000 27.77227 247 LEU B N 1
ATOM 1176 C CA . LEU A 1 166 ? -7.81078 -5.58285 1.96556 1.000 31.17538 247 LEU B CA 1
ATOM 1177 C C . LEU A 1 166 ? -6.36874 -5.97086 1.68757 1.000 32.01305 247 LEU B C 1
ATOM 1178 O O . LEU A 1 166 ? -5.46555 -5.61803 2.45371 1.000 26.06051 247 LEU B O 1
ATOM 1183 N N . ARG A 1 167 ? -6.15384 -6.74176 0.63250 1.000 26.15260 248 ARG B N 1
ATOM 1184 C CA . ARG A 1 167 ? -4.82773 -7.26171 0.31953 1.000 30.15877 248 ARG B CA 1
ATOM 1185 C C . ARG A 1 167 ? -4.41931 -6.78335 -1.06830 1.000 31.35992 248 ARG B C 1
ATOM 1186 O O . ARG A 1 167 ? -5.15070 -6.99903 -2.03622 1.000 28.46114 248 ARG B O 1
ATOM 1194 N N . LEU A 1 168 ? -3.25889 -6.13977 -1.17171 1.000 30.36788 249 LEU B N 1
ATOM 1195 C CA . LEU A 1 168 ? -2.75897 -5.59823 -2.43378 1.000 30.04338 249 LEU B CA 1
ATOM 1196 C C . LEU A 1 168 ? -1.58780 -6.47036 -2.85601 1.000 34.31400 249 LEU B C 1
ATOM 1197 O O . LEU A 1 168 ? -0.54267 -6.46913 -2.18187 1.000 33.98762 249 LEU B O 1
ATOM 1202 N N . ARG A 1 169 ? -1.76919 -7.24268 -3.93792 1.000 27.83298 250 ARG B N 1
ATOM 1203 C CA . ARG A 1 169 ? -0.72096 -8.14314 -4.40601 1.000 32.77306 250 ARG B CA 1
ATOM 1204 C C . ARG A 1 169 ? -0.18465 -7.70858 -5.76112 1.000 34.34607 250 ARG B C 1
ATOM 1205 O O . ARG A 1 169 ? -0.87473 -7.05658 -6.54494 1.000 30.08381 250 ARG B O 1
ATOM 1213 N N . TYR A 1 170 ? 1.07530 -8.05850 -6.01599 1.000 34.71557 251 TYR B N 1
ATOM 1214 C CA . TYR A 1 170 ? 1.70538 -7.82127 -7.30856 1.000 40.79771 251 TYR B CA 1
ATOM 1215 C C . TYR A 1 170 ? 2.11271 -9.18123 -7.85207 1.000 37.99600 251 TYR B C 1
ATOM 1216 O O . TYR A 1 170 ? 2.98242 -9.84053 -7.27660 1.000 39.42858 251 TYR B O 1
ATOM 1225 N N . GLU A 1 171 ? 1.47530 -9.60897 -8.94377 1.000 37.78231 252 GLU B N 1
ATOM 1226 C CA . GLU A 1 171 ? 1.73778 -10.92773 -9.52558 1.000 42.99775 252 GLU B CA 1
ATOM 1227 C C . GLU A 1 171 ? 3.03053 -10.85852 -10.33919 1.000 46.52518 252 GLU B C 1
ATOM 1228 O O . GLU A 1 171 ? 3.03705 -10.49614 -11.52533 1.000 41.72024 252 GLU B O 1
ATOM 1234 N N . ILE A 1 172 ? 4.14696 -11.19797 -9.67764 1.000 47.62303 253 ILE B N 1
ATOM 1235 C CA . ILE A 1 172 ? 5.43684 -11.33832 -10.34772 1.000 46.12004 253 ILE B CA 1
ATOM 1236 C C . ILE A 1 172 ? 5.24566 -12.31703 -11.48075 1.000 49.43370 253 ILE B C 1
ATOM 1237 O O . ILE A 1 172 ? 5.38393 -11.98759 -12.66825 1.000 51.56660 253 ILE B O 1
ATOM 1242 N N . ARG A 1 173 ? 5.03197 -13.55586 -11.07804 1.000 50.94095 254 ARG B N 1
ATOM 1243 C CA . ARG A 1 173 ? 4.44679 -14.61870 -11.85955 1.000 54.26737 254 ARG B CA 1
ATOM 1244 C C . ARG A 1 173 ? 2.98928 -14.67834 -11.45744 1.000 56.98511 254 ARG B C 1
ATOM 1245 O O . ARG A 1 173 ? 2.61478 -14.24457 -10.36183 1.000 48.02108 254 ARG B O 1
ATOM 1253 N N . ARG A 1 174 ? 2.15630 -15.20066 -12.35585 1.000 64.52670 255 ARG B N 1
ATOM 1254 C CA . ARG A 1 174 ? 0.81080 -15.52507 -11.91982 1.000 63.22719 255 ARG B CA 1
ATOM 1255 C C . ARG A 1 174 ? 0.84080 -16.50768 -10.75395 1.000 60.47625 255 ARG B C 1
ATOM 1256 O O . ARG A 1 174 ? -0.09538 -16.52499 -9.95047 1.000 61.51406 255 ARG B O 1
ATOM 1264 N N . GLU A 1 175 ? 1.93184 -17.26784 -10.60566 1.000 54.76002 256 GLU B N 1
ATOM 1265 C CA . GLU A 1 175 ? 2.06275 -18.27360 -9.55741 1.000 52.64827 256 GLU B CA 1
ATOM 1266 C C . GLU A 1 175 ? 2.66469 -17.73422 -8.25984 1.000 49.59375 256 GLU B C 1
ATOM 1267 O O . GLU A 1 175 ? 2.60200 -18.43076 -7.23978 1.000 46.97302 256 GLU B O 1
ATOM 1273 N N . PHE A 1 176 ? 3.26881 -16.54047 -8.26831 1.000 48.56294 257 PHE B N 1
ATOM 1274 C CA . PHE A 1 176 ? 3.86836 -15.95471 -7.06498 1.000 42.09835 257 PHE B CA 1
ATOM 1275 C C . PHE A 1 176 ? 3.53662 -14.46525 -7.02432 1.000 39.64146 257 PHE B C 1
ATOM 1276 O O . PHE A 1 176 ? 3.99491 -13.67592 -7.87267 1.000 39.51884 257 PHE B O 1
ATOM 1284 N N . ALA A 1 177 ? 2.74804 -14.07540 -6.02691 1.000 35.18537 258 ALA B N 1
ATOM 1285 C CA . ALA A 1 177 ? 2.21983 -12.72088 -5.93651 1.000 36.07122 258 ALA B CA 1
ATOM 1286 C C . ALA A 1 177 ? 2.41893 -12.25835 -4.50356 1.000 33.77162 258 ALA B C 1
ATOM 1287 O O . ALA A 1 177 ? 1.57378 -12.50496 -3.64133 1.000 35.20004 258 ALA B O 1
ATOM 1289 N N . PRO A 1 178 ? 3.53565 -11.60604 -4.21384 1.000 34.64589 259 PRO B N 1
ATOM 1290 C CA . PRO A 1 178 ? 3.71643 -11.00280 -2.89269 1.000 33.55499 259 PRO B CA 1
ATOM 1291 C C . PRO A 1 178 ? 2.69065 -9.90516 -2.68577 1.000 33.08752 259 PRO B C 1
ATOM 1292 O O . PRO A 1 178 ? 2.26441 -9.24348 -3.63281 1.000 32.46387 259 PRO B O 1
ATOM 1296 N N . TYR A 1 179 ? 2.32038 -9.69399 -1.42942 1.000 30.98001 260 TYR B N 1
ATOM 1297 C CA . TYR A 1 179 ? 1.30747 -8.69818 -1.12731 1.000 31.54642 260 TYR B CA 1
ATOM 1298 C C . TYR A 1 179 ? 1.51475 -8.11299 0.25747 1.000 32.45511 260 TYR B C 1
ATOM 1299 O O . TYR A 1 179 ? 2.17050 -8.70735 1.12083 1.000 26.27142 260 TYR B O 1
ATOM 1308 N N . ILE A 1 180 ? 0.94029 -6.92406 0.44450 1.000 31.07165 261 ILE B N 1
ATOM 1309 C CA . ILE A 1 180 ? 0.78035 -6.32103 1.76579 1.000 31.92302 261 ILE B CA 1
ATOM 1310 C C . ILE A 1 180 ? -0.71731 -6.10408 1.98114 1.000 35.82138 261 ILE B C 1
ATOM 1311 O O . ILE A 1 180 ? -1.50207 -6.09610 1.03708 1.000 32.28455 261 ILE B O 1
ATOM 1316 N N . GLY A 1 181 ? -1.12171 -5.91989 3.23238 1.000 31.32220 262 GLY B N 1
ATOM 1317 C CA . GLY A 1 181 ? -2.55321 -5.76346 3.42957 1.000 31.67171 262 GLY B CA 1
ATOM 1318 C C . GLY A 1 181 ? -2.89721 -5.34241 4.84040 1.000 30.96077 262 GLY B C 1
ATOM 1319 O O . GLY A 1 181 ? -2.03229 -5.19915 5.70685 1.000 32.18197 262 GLY B O 1
ATOM 1320 N N . VAL A 1 182 ? -4.19210 -5.16593 5.06003 1.000 29.06244 263 VAL B N 1
ATOM 1321 C CA . VAL A 1 182 ? -4.73008 -4.85408 6.37981 1.000 31.68459 263 VAL B CA 1
ATOM 1322 C C . VAL A 1 182 ? -6.02841 -5.62525 6.57297 1.000 35.05084 263 VAL B C 1
ATOM 1323 O O . VAL A 1 182 ? -6.76784 -5.89563 5.62000 1.000 27.93340 263 VAL B O 1
ATOM 1327 N N . SER A 1 183 ? -6.29644 -6.00850 7.81701 1.000 28.56196 264 SER B N 1
ATOM 1328 C CA . SER A 1 183 ? -7.55109 -6.65031 8.17106 1.000 32.67883 264 SER B CA 1
ATOM 1329 C C . SER A 1 183 ? -8.15330 -5.95567 9.39022 1.000 33.32358 264 SER B C 1
ATOM 1330 O O . SER A 1 183 ? -7.45342 -5.70374 10.37928 1.000 31.94525 264 SER B O 1
ATOM 1333 N N . TRP A 1 184 ? -9.43144 -5.61451 9.29865 1.000 30.96111 265 TRP B N 1
ATOM 1334 C CA . TRP A 1 184 ? -10.20453 -5.06505 10.40912 1.000 33.87078 265 TRP B CA 1
ATOM 1335 C C . TRP A 1 184 ? -10.96540 -6.21544 11.05436 1.000 33.11823 265 TRP B C 1
ATOM 1336 O O . TRP A 1 184 ? -11.87427 -6.78588 10.43436 1.000 32.98520 265 TRP B O 1
ATOM 1347 N N . ASN A 1 185 ? -10.61517 -6.55500 12.29757 1.000 30.23805 266 ASN B N 1
ATOM 1348 C CA . ASN A 1 185 ? -11.14753 -7.73206 12.97487 1.000 32.63275 266 ASN B CA 1
ATOM 1349 C C . ASN A 1 185 ? -11.98196 -7.28645 14.16005 1.000 38.19462 266 ASN B C 1
ATOM 1350 O O . ASN A 1 185 ? -11.53821 -6.44302 14.94588 1.000 35.45612 266 ASN B O 1
ATOM 1355 N N . GLN A 1 186 ? -13.17948 -7.85462 14.29472 1.000 32.25552 267 GLN B N 1
ATOM 1356 C CA . GLN A 1 186 ? -14.08424 -7.49291 15.37476 1.000 36.90160 267 GLN B CA 1
ATOM 1357 C C . GLN A 1 186 ? -14.62681 -8.76227 16.01850 1.000 36.58685 267 GLN B C 1
ATOM 1358 O O . GLN A 1 186 ? -14.89008 -9.75698 15.32945 1.000 34.83729 267 GLN B O 1
ATOM 1364 N N . LEU A 1 187 ? -14.74860 -8.73727 17.33988 1.000 35.25670 268 LEU B N 1
ATOM 1365 C CA . LEU A 1 187 ? -15.42686 -9.77246 18.11033 1.000 37.46111 268 LEU B CA 1
ATOM 1366 C C . LEU A 1 187 ? -16.78833 -9.25428 18.56620 1.000 38.38092 268 LEU B C 1
ATOM 1367 O O . LEU A 1 187 ? -17.03358 -8.05076 18.58872 1.000 39.02792 268 LEU B O 1
ATOM 1372 N N . TYR A 1 188 ? -17.67117 -10.17678 18.94397 1.000 37.15951 269 TYR B N 1
ATOM 1373 C CA . TYR A 1 188 ? -19.04533 -9.83601 19.28165 1.000 39.44085 269 TYR B CA 1
ATOM 1374 C C . TYR A 1 188 ? -19.49829 -10.66860 20.46839 1.000 39.63838 269 TYR B C 1
ATOM 1375 O O . TYR A 1 188 ? -18.99375 -11.76913 20.69248 1.000 39.40598 269 TYR B O 1
ATOM 1384 N N . GLY A 1 189 ? -20.45682 -10.13088 21.21985 1.000 43.00390 270 GLY B N 1
ATOM 1385 C CA . GLY A 1 189 ? -21.14450 -10.93225 22.22464 1.000 45.31417 270 GLY B CA 1
ATOM 1386 C C . GLY A 1 189 ? -20.18313 -11.45752 23.27030 1.000 47.58565 270 GLY B C 1
ATOM 1387 O O . GLY A 1 189 ? -19.29710 -10.73907 23.74732 1.000 45.18736 270 GLY B O 1
ATOM 1388 N N . LYS A 1 190 ? -20.34977 -12.73980 23.60708 1.000 46.11696 271 LYS B N 1
ATOM 1389 C CA . LYS A 1 190 ? -19.55495 -13.37060 24.66033 1.000 48.85143 271 LYS B CA 1
ATOM 1390 C C . LYS A 1 190 ? -18.06381 -13.36804 24.32666 1.000 47.59411 271 LYS B C 1
ATOM 1391 O O . LYS A 1 190 ? -17.21935 -13.24495 25.22393 1.000 45.27702 271 LYS B O 1
ATOM 1397 N N . THR A 1 191 ? -17.71978 -13.52662 23.04442 1.000 42.73005 272 THR B N 1
ATOM 1398 C CA . THR A 1 191 ? -16.31522 -13.49260 22.63804 1.000 41.54453 272 THR B CA 1
ATOM 1399 C C . THR A 1 191 ? -15.70365 -12.12026 22.89988 1.000 43.65864 272 THR B C 1
ATOM 1400 O O . THR A 1 191 ? -14.55110 -12.00967 23.34353 1.000 45.10689 272 THR B O 1
ATOM 1404 N N . SER A 1 192 ? -16.47916 -11.06528 22.64028 1.000 43.23186 273 SER B N 1
ATOM 1405 C CA . SER A 1 192 ? -16.05286 -9.70078 22.92426 1.000 45.77352 273 SER B CA 1
ATOM 1406 C C . SER A 1 192 ? -15.92348 -9.46211 24.42948 1.000 48.09212 273 SER B C 1
ATOM 1407 O O . SER A 1 192 ? -14.96749 -8.81789 24.89263 1.000 44.21775 273 SER B O 1
ATOM 1410 N N . ASP A 1 193 ? -16.87406 -9.98441 25.20813 1.000 47.08731 274 ASP B N 1
ATOM 1411 C CA . ASP A 1 193 ? -16.80970 -9.82114 26.65843 1.000 53.08991 274 ASP B CA 1
ATOM 1412 C C . ASP A 1 193 ? -15.58464 -10.51822 27.24665 1.000 53.02676 274 ASP B C 1
ATOM 1413 O O . ASP A 1 193 ? -14.91724 -9.96641 28.12825 1.000 54.56747 274 ASP B O 1
ATOM 1418 N N . MET A 1 194 ? -15.28975 -11.74621 26.80006 1.000 51.55913 275 MET B N 1
ATOM 1419 C CA . MET A 1 194 ? -14.07986 -12.42041 27.27291 1.000 52.80772 275 MET B CA 1
ATOM 1420 C C . MET A 1 194 ? -12.82126 -11.66050 26.87419 1.000 55.11917 275 MET B C 1
ATOM 1421 O O . MET A 1 194 ? -11.91753 -11.48539 27.69828 1.000 55.41225 275 MET B O 1
ATOM 1426 N N . ALA A 1 195 ? -12.74391 -11.19162 25.61936 1.000 53.59160 276 ALA B N 1
ATOM 1427 C CA . ALA A 1 195 ? -11.60240 -10.37093 25.21123 1.000 56.38992 276 ALA B CA 1
ATOM 1428 C C . ALA A 1 195 ? -11.37816 -9.21192 26.18307 1.000 57.57364 276 ALA B C 1
ATOM 1429 O O . ALA A 1 195 ? -10.26449 -9.01069 26.68303 1.000 59.54521 276 ALA B O 1
ATOM 1431 N N . LYS A 1 196 ? -12.43908 -8.45202 26.48178 1.000 55.13157 277 LYS B N 1
ATOM 1432 C CA . LYS A 1 196 ? -12.30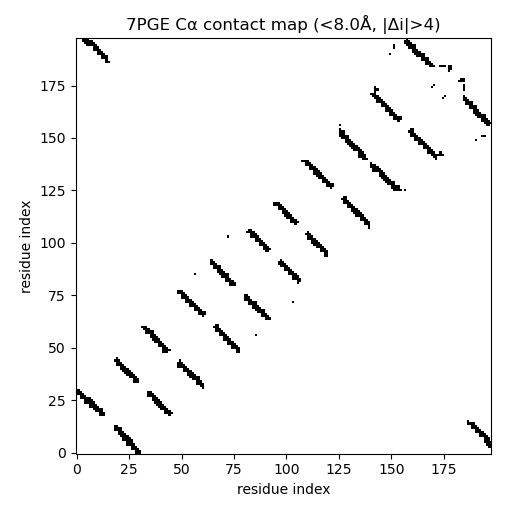173 -7.32139 27.40479 1.000 58.55750 277 LYS B CA 1
ATOM 1433 C C . LYS A 1 196 ? -11.91549 -7.77850 28.81340 1.000 57.41862 277 LYS B C 1
ATOM 1434 O O . LYS A 1 196 ? -11.12887 -7.10589 29.49053 1.000 55.94836 277 LYS B O 1
ATOM 1440 N N . ARG A 1 197 ? -12.45881 -8.91752 29.26783 1.000 55.73783 278 ARG B N 1
ATOM 1441 C CA . ARG A 1 197 ? -12.10897 -9.45168 30.58410 1.000 57.53818 278 ARG B CA 1
ATOM 1442 C C . ARG A 1 197 ? -10.63613 -9.81792 30.67383 1.000 58.86313 278 ARG B C 1
ATOM 1443 O O . ARG A 1 197 ? -10.04901 -9.76601 31.75979 1.000 58.27706 278 ARG B O 1
ATOM 1451 N N . GLU A 1 198 ? -10.02928 -10.20810 29.56231 1.000 57.79351 279 GLU B N 1
ATOM 1452 C CA . GLU A 1 198 ? -8.59854 -10.47724 29.54012 1.000 65.02415 279 GLU B CA 1
ATOM 1453 C C . GLU A 1 198 ? -7.75907 -9.20935 29.34542 1.000 67.22297 279 GLU B C 1
ATOM 1454 O O . GLU A 1 198 ? -6.56982 -9.30818 29.00690 1.000 66.88629 279 GLU B O 1
ATOM 1460 N N . GLY A 1 199 ? -8.35662 -8.03576 29.55644 1.000 63.75291 280 GLY B N 1
ATOM 1461 C CA . GLY A 1 199 ? -7.67006 -6.76955 29.36033 1.000 61.81979 280 GLY B CA 1
ATOM 1462 C C . GLY A 1 199 ? -7.39631 -6.36032 27.92276 1.000 60.95160 280 GLY B C 1
ATOM 1463 O O . GLY A 1 199 ? -6.50556 -5.53969 27.67860 1.000 62.13595 280 GLY B O 1
ATOM 1464 N N . GLU A 1 200 ? -8.14697 -6.88281 26.96360 1.000 57.21988 281 GLU B N 1
ATOM 1465 C CA . GLU A 1 200 ? -7.86971 -6.64452 25.55267 1.000 59.94997 281 GLU B CA 1
ATOM 1466 C C . GLU A 1 200 ? -9.05878 -5.97322 24.87441 1.000 54.61010 281 GLU B C 1
ATOM 1467 O O . GLU A 1 200 ? -10.21406 -6.21145 25.23155 1.000 55.27280 281 GLU B O 1
ATOM 1473 N N . LYS A 1 201 ? -8.76774 -5.14049 23.87979 1.000 50.14372 282 LYS B N 1
ATOM 1474 C CA . LYS A 1 201 ? -9.81911 -4.60953 23.02937 1.000 47.45480 282 LYS B CA 1
ATOM 1475 C C . LYS A 1 201 ? -10.49511 -5.75137 22.29974 1.000 45.38630 282 LYS B C 1
ATOM 1476 O O . LYS A 1 201 ? -9.87425 -6.77697 22.03051 1.000 46.21718 282 LYS B O 1
ATOM 1482 N N . ASP A 1 202 ? -11.77960 -5.57591 21.97576 1.000 44.07395 283 ASP B N 1
ATOM 1483 C CA . ASP A 1 202 ? -12.53059 -6.59016 21.24002 1.000 42.13194 283 ASP B CA 1
ATOM 1484 C C . ASP A 1 202 ? -12.46436 -6.37611 19.72715 1.000 40.49480 283 ASP B C 1
ATOM 1485 O O . ASP A 1 202 ? -13.29879 -6.90351 18.98032 1.000 38.78077 283 ASP B O 1
ATOM 1490 N N . HIS A 1 203 ? -11.49000 -5.59958 19.26859 1.000 38.99122 284 HIS B N 1
ATOM 1491 C CA . HIS A 1 203 ? -11.27846 -5.36527 17.84762 1.000 38.94648 284 HIS B CA 1
ATOM 1492 C C . HIS A 1 203 ? -9.80197 -5.06424 17.64028 1.000 42.20401 284 HIS B C 1
ATOM 1493 O O . HIS A 1 203 ? -9.13350 -4.56011 18.54551 1.000 39.44218 284 HIS B O 1
ATOM 1500 N N . GLN A 1 204 ? -9.29648 -5.39532 16.45298 1.000 36.34618 285 GLN B N 1
ATOM 1501 C CA . GLN A 1 204 ? -7.89348 -5.18445 16.10563 1.000 38.00452 285 GLN B CA 1
ATOM 1502 C C . GLN A 1 204 ? -7.78885 -4.73947 14.65719 1.000 37.72225 285 GLN B C 1
ATOM 1503 O O . GLN A 1 204 ? -8.52897 -5.21858 13.79091 1.000 33.50962 285 GLN B O 1
ATOM 1509 N N . VAL A 1 205 ? -6.81547 -3.88755 14.37260 1.000 33.07536 286 VAL B N 1
ATOM 1510 C CA . VAL A 1 205 ? -6.33243 -3.72046 13.00450 1.000 35.95334 286 VAL B CA 1
ATOM 1511 C C . VAL A 1 205 ? -5.05059 -4.52828 12.86460 1.000 36.85795 286 VAL B C 1
ATOM 1512 O O . VAL A 1 205 ? -4.07126 -4.27894 13.57417 1.000 36.81908 286 VAL B O 1
ATOM 1516 N N . VAL A 1 206 ? -5.04631 -5.48072 11.93876 1.000 30.46713 287 VAL B N 1
ATOM 1517 C CA . VAL A 1 206 ? -3.93462 -6.40680 11.73722 1.000 34.68025 287 VAL B CA 1
ATOM 1518 C C . VAL A 1 206 ? -3.26584 -6.07835 10.41303 1.000 36.89625 287 VAL B C 1
ATOM 1519 O O . VAL A 1 206 ? -3.94278 -5.94639 9.38825 1.000 33.05405 287 VAL B O 1
ATOM 1523 N N . PHE A 1 207 ? -1.94719 -5.96435 10.42572 1.000 32.06438 288 PHE B N 1
ATOM 1524 C CA . PHE A 1 207 ? -1.16126 -5.64335 9.24136 1.000 36.73659 288 PHE B CA 1
ATOM 1525 C C . PHE A 1 207 ? -0.52615 -6.91432 8.69815 1.000 38.00273 288 PHE B C 1
ATOM 1526 O O . PHE A 1 207 ? -0.06438 -7.76453 9.46916 1.000 34.74586 288 PHE B O 1
ATOM 1534 N N . LEU A 1 208 ? -0.53114 -7.04953 7.36864 1.000 34.30320 289 LEU B N 1
ATOM 1535 C CA . LEU A 1 208 ? -0.22184 -8.30456 6.70154 1.000 32.81459 289 LEU B CA 1
ATOM 1536 C C . LEU A 1 208 ? 0.90103 -8.12989 5.68036 1.000 38.25909 289 LEU B C 1
ATOM 1537 O O . LEU A 1 208 ? 0.89940 -7.16540 4.90467 1.000 32.77499 289 LEU B O 1
ATOM 1542 N N . ALA A 1 209 ? 1.84794 -9.07330 5.66592 1.000 34.52499 290 ALA B N 1
ATOM 1543 C CA . ALA A 1 209 ? 2.76181 -9.21764 4.53174 1.000 34.97322 290 ALA B CA 1
ATOM 1544 C C . ALA A 1 209 ? 2.82900 -10.69028 4.18020 1.000 34.73522 290 ALA B C 1
ATOM 1545 O O . ALA A 1 209 ? 2.99634 -11.53127 5.06750 1.000 37.70819 290 ALA B O 1
ATOM 1547 N N . GLY A 1 210 ? 2.67490 -11.01347 2.90994 1.000 34.51300 291 GLY B N 1
ATOM 1548 C CA . GLY A 1 210 ? 2.66624 -12.41495 2.55137 1.000 33.42084 291 GLY B CA 1
ATOM 1549 C C . GLY A 1 210 ? 2.77927 -12.63140 1.06293 1.000 33.31454 291 GLY B C 1
ATOM 1550 O O . GLY A 1 210 ? 3.21892 -11.75987 0.31787 1.000 34.11981 291 GLY B O 1
ATOM 1551 N N . ALA A 1 211 ? 2.39054 -13.82378 0.63495 1.000 30.90103 292 ALA B N 1
ATOM 1552 C CA . ALA A 1 211 ? 2.35375 -14.11846 -0.78215 1.000 37.38727 292 ALA B CA 1
ATOM 1553 C C . ALA A 1 211 ? 1.16897 -15.02228 -1.06404 1.000 37.25560 292 ALA B C 1
ATOM 1554 O O . ALA A 1 211 ? 0.74365 -15.82732 -0.21905 1.000 37.70728 292 ALA B O 1
ATOM 1556 N N . ARG A 1 212 ? 0.61135 -14.81586 -2.24277 1.000 36.88749 293 ARG B N 1
ATOM 1557 C CA . ARG A 1 212 ? -0.42122 -15.66867 -2.79735 1.000 37.70796 293 ARG B CA 1
ATOM 1558 C C . ARG A 1 212 ? 0.24285 -16.53411 -3.85557 1.000 39.78669 293 ARG B C 1
ATOM 1559 O O . ARG A 1 212 ? 0.96724 -16.02306 -4.72398 1.000 39.65413 293 ARG B O 1
ATOM 1567 N N . ILE A 1 213 ? 0.04845 -17.83985 -3.74983 1.000 39.53750 294 ILE B N 1
ATOM 1568 C CA . ILE A 1 213 ? 0.69879 -18.77895 -4.65201 1.000 40.84045 294 ILE B CA 1
ATOM 1569 C C . ILE A 1 213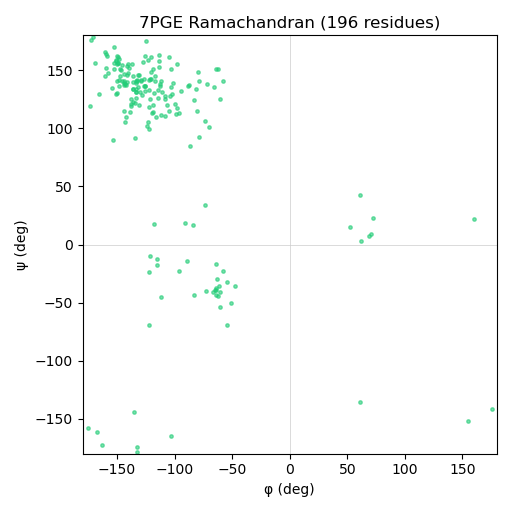 ? -0.36027 -19.74380 -5.16342 1.000 41.39915 294 ILE B C 1
ATOM 1570 O O . ILE A 1 213 ? -1.21360 -20.19037 -4.39683 1.000 38.96677 294 ILE B O 1
ATOM 1575 N N . TRP A 1 214 ? -0.35211 -20.01680 -6.46511 1.000 46.30491 295 TRP B N 1
ATOM 1576 C CA . TRP A 1 214 ? -1.25412 -21.02295 -7.01179 1.000 47.79230 295 TRP B CA 1
ATOM 1577 C C . TRP A 1 214 ? -0.58725 -21.67016 -8.21519 1.000 47.58859 295 TRP B C 1
ATOM 1578 O O . TRP A 1 214 ? 0.31456 -21.10061 -8.82827 1.000 47.65713 295 TRP B O 1
ATOM 1589 N N . PHE A 1 215 ? -1.02558 -22.88614 -8.51981 1.000 46.68550 296 PHE B N 1
ATOM 1590 C CA . PHE A 1 215 ? -0.56777 -23.61614 -9.70646 1.000 50.02737 296 PHE B CA 1
ATOM 1591 C C . PHE A 1 215 ? -1.41720 -24.86700 -9.91148 1.000 51.79049 296 PHE B C 1
ATOM 1592 O O . PHE A 1 215 ? -2.26149 -25.17785 -9.07023 1.000 49.22399 296 PHE B O 1
#

Sequence (198 aa):
INYLVLLDQLEWQRSDNTNNFSWSVNSWIGGDTDRIWLKSEGERSNGETEAAEAQLLWGHAVGPWWDLVAGVRQDFRPASARTWAAVGFQGLALYNFESEITGFVSNGGKAALRLGGEYDVLLTNRLILQPSYEVNFYSQGLTDTELGLRLRYEIRREFAPYIGVSWNQLYGKTSDMAKREGEKDHQVVFLAGARIWF

B-factor: mean 48.02, std 16.08, range [25.44, 122.24]

Secondary structure (DSSP, 8-state):
-EEE-EEEEEEEEE-SS-EEEEEEEEEEEE-SSEEEEEEEEEEEETTEEEEEEEEEEEEEESSSSEEEEEEEEEEEETTEEEEEEEEEEEEEETTTEEEEEEEEEETTS-EEEEEEEEE-EESSSSEEEEEEEEEEEEE--EEEEEEEEEEEE-SBTTEEEEEEEEEEEE-HHHHHHHHHTT--SEEEEEEEEEEEE-

Nearest PDB structures (foldseek):
  7pge-assembly1_B  TM=1.005E+00  e=2.549E-37  Escherichia coli
  3sy9-assembly1_A  TM=4.875E-01  e=5.812E-04  Pseudomonas aeruginosa
  3sy9-assembly2_B  TM=4.724E-01  e=5.812E-04  Pseudomonas aeruginosa
  6x1k-assembly1_A  TM=5.007E-01  e=3.886E-02  synthetic construct
  6x9z-assembly1_A  TM=5.075E-01  e=2.868E-02  synthetic construct

Foldseek 3Di:
DDKKKWFPWFKWKDWDPDIWTKTWIWMWADDDFKIWIWIKIFIDDPPRGQKIKIWIWIWGDPDDFKTWIWGKMWIDGPVDIFIWTKTWMWGDDPQAKIWIWMKTAGDLRKIKIKTKMKGWDPPDPFWIKIWMKMWMQIDVGTFKMKIKIWIWGCPDVFKTKIKIKIKMATDDPNQVVCVVVVHHRIIIMIITTIIGMD

Radius of gyration: 16.99 Å; Cα contacts (8 Å, |Δi|>4): 556; chains: 1; bounding box: 32×34×46 Å